Protein AF-A0A847BIR5-F1 (afdb_monomer)

Radius of gyration: 25.59 Å; Cα contacts (8 Å, |Δi|>4): 469; chains: 1; bounding box: 74×94×78 Å

Secondary structure (DSSP, 8-state):
--------------PPPHHHHHHHHHHHHHHTS--------------SSSTTTGGG--TT----PPPSBPPP--TTEEEEEHHHHTBTTEE---TTSPPPEE-TTSPEEE-BSSS-EEEEEEEPEEHHHHHHHHHHHHHHHHH-BTT-EEEE-HHHHHHHTT---SHHHHHHHHHHHHHHHH-EEEEE-TTGGGGT-SEEEEESEEEE--B-TTS-B-S-EEEEEPHHHHHTT-TTSEEEEEHHHHHH---HHHHHHHHHHHT-SS-EEEEHHHHHHHTT-----HHHHHHHHHHHHHHHHHTTSEEEEEE-SSSS-EEEEEE-HHHHHHHHHHHHTT---S-----------------

Mean predicted aligned error: 14.24 Å

Solvent-accessible surface area (backbone atoms only — not comparable to full-atom values): 21626 Å² total; per-residue (Å²): 138,83,90,82,88,84,82,82,79,84,87,80,82,76,86,75,55,71,68,61,53,49,51,53,50,51,52,49,63,56,67,73,50,78,83,88,75,92,81,92,83,82,90,79,91,79,74,74,72,69,60,62,60,70,76,70,61,71,93,86,72,77,79,80,71,78,43,59,42,53,69,86,76,59,88,64,41,34,54,47,34,35,71,59,41,40,16,20,58,41,16,36,74,64,90,85,58,81,73,57,69,28,47,91,93,53,54,41,78,38,44,43,78,66,99,57,47,38,30,36,27,30,61,65,44,29,45,68,47,47,55,53,49,30,51,51,49,49,64,30,36,82,68,28,51,69,65,35,63,37,76,44,46,67,70,59,50,38,50,74,72,71,47,69,97,45,75,64,46,56,55,50,50,51,53,42,52,50,43,48,36,60,27,38,38,36,40,40,50,90,79,48,49,87,75,76,39,74,62,47,78,44,43,50,32,46,69,58,85,64,60,49,98,85,68,44,83,57,80,66,44,44,38,26,51,29,53,63,45,31,43,44,54,42,92,90,35,49,31,61,43,57,42,71,67,57,66,71,53,78,50,54,63,30,46,46,47,52,48,39,52,46,64,53,96,63,77,43,77,43,44,64,69,55,50,41,49,30,38,40,50,76,68,84,51,62,72,61,46,52,53,52,50,50,55,24,50,51,51,37,39,77,72,56,61,30,68,47,73,49,68,47,96,45,99,75,52,27,44,37,40,34,64,24,63,69,64,51,49,54,58,48,61,63,57,66,72,72,74,77,75,96,78,85,86,90,72,83,81,89,72,91,79,85,87,79,90,84,137

Sequence (359 aa):
MRVASANTTPSDKGPTDPVERLNKIRERIDSDGVKRDFLEGELLDGADENLNQAAQADPASTSIIPMKRLPMWADCERAGPNILMRSSIFGIAPPRTKRWVAGSSEPREVIVLGDIQISMIGEELRQEDADVLFGILHLARITNRYGGGVEFTASDFIRELGWSRDGRSYHRLHGIIRRLASTTFIVSGKNVSLDNFAERGFTLLQYDFVRDTERRYTGKWHVTVAASTVNLFWIGHYSRIHWDLHKEIRSPLARYLHLLYATYKGALSFGLEQLHALCGSQQKHLPAFRQAVIRAQEELHELGIIDRWGWTDSKRKRLRVEMNTISTIRALAQQEFSFMDPSSNDLEPVTGQLTAEAI

Structure (mmCIF, N/CA/C/O backbone):
data_AF-A0A847BIR5-F1
#
_entry.id   AF-A0A847BIR5-F1
#
loop_
_atom_site.group_PDB
_atom_site.id
_atom_site.type_symbol
_atom_site.la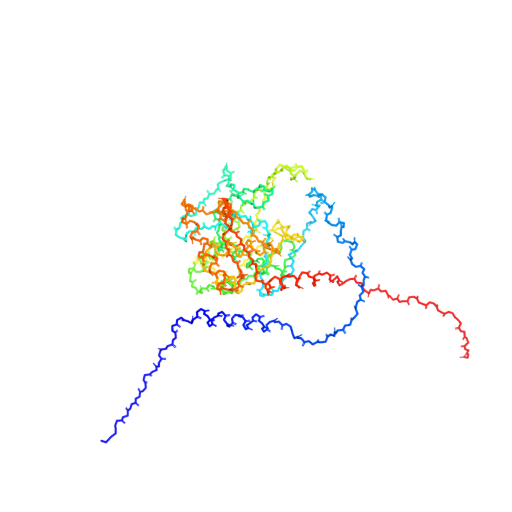bel_atom_id
_atom_site.label_alt_id
_atom_site.label_comp_id
_atom_site.label_asym_id
_atom_site.label_entity_id
_atom_site.label_seq_id
_atom_site.pdbx_PDB_ins_code
_atom_site.Cartn_x
_atom_site.Cartn_y
_atom_site.Cartn_z
_atom_site.occupancy
_atom_site.B_iso_or_equiv
_atom_site.auth_seq_id
_atom_site.auth_comp_id
_atom_site.auth_asym_id
_atom_site.auth_atom_id
_atom_site.pdbx_PDB_model_num
ATOM 1 N N . MET A 1 1 ? -49.542 5.501 -51.473 1.00 34.38 1 MET A N 1
ATOM 2 C CA . MET A 1 1 ? -49.427 4.074 -51.106 1.00 34.38 1 MET A CA 1
ATOM 3 C C . MET A 1 1 ? -48.014 3.837 -50.585 1.00 34.38 1 MET A C 1
ATOM 5 O O . MET A 1 1 ? -47.076 4.045 -51.333 1.00 34.38 1 MET A O 1
ATOM 9 N N . ARG A 1 2 ? -47.920 3.466 -49.299 1.00 33.31 2 ARG A N 1
ATOM 10 C CA . ARG A 1 2 ? -46.784 2.881 -48.553 1.00 33.31 2 ARG A CA 1
ATOM 11 C C . ARG A 1 2 ? -45.494 3.694 -48.321 1.00 33.31 2 ARG A C 1
ATOM 13 O O . ARG A 1 2 ? -44.593 3.770 -49.140 1.00 33.31 2 ARG A O 1
ATOM 20 N N . VAL A 1 3 ? -45.456 4.180 -47.080 1.00 36.31 3 VAL A N 1
ATOM 21 C CA . VAL A 1 3 ? -44.332 4.440 -46.169 1.00 36.31 3 VAL A CA 1
ATOM 22 C C . VAL A 1 3 ? -43.278 3.321 -46.210 1.00 36.31 3 VAL A C 1
ATOM 24 O O . VAL A 1 3 ? -43.644 2.148 -46.142 1.00 36.31 3 VAL A O 1
ATOM 27 N N . ALA A 1 4 ? -41.991 3.678 -46.228 1.00 32.56 4 ALA A N 1
ATOM 28 C CA . ALA A 1 4 ? -40.889 2.778 -45.889 1.00 32.56 4 ALA A CA 1
ATOM 29 C C . ALA A 1 4 ? -39.932 3.481 -44.913 1.00 32.56 4 ALA A C 1
ATOM 31 O O . ALA A 1 4 ? -39.256 4.448 -45.251 1.00 32.56 4 ALA A O 1
ATOM 32 N N . SER A 1 5 ? -39.969 2.982 -43.680 1.00 32.03 5 SER A N 1
ATOM 33 C CA . SER A 1 5 ? -39.089 3.278 -42.552 1.00 32.03 5 SER A CA 1
ATOM 34 C C . SER A 1 5 ? -37.718 2.627 -42.768 1.00 32.03 5 SER A C 1
ATOM 36 O O . SER A 1 5 ? -37.659 1.486 -43.224 1.00 32.03 5 SER A O 1
ATOM 38 N N . ALA A 1 6 ? -36.632 3.314 -42.406 1.00 32.31 6 ALA A N 1
ATOM 39 C CA . ALA A 1 6 ? -35.301 2.722 -42.292 1.00 32.31 6 ALA A CA 1
ATOM 40 C C . ALA A 1 6 ? -34.596 3.236 -41.024 1.00 32.31 6 ALA A C 1
ATOM 42 O O . ALA A 1 6 ? -33.938 4.271 -41.019 1.00 32.31 6 ALA A O 1
ATOM 43 N N . ASN A 1 7 ? -34.839 2.485 -39.949 1.00 29.55 7 ASN A N 1
ATOM 44 C CA . ASN A 1 7 ? -33.999 2.174 -38.790 1.00 29.55 7 ASN A CA 1
ATOM 45 C C . ASN A 1 7 ? -32.825 3.102 -38.439 1.00 29.55 7 ASN A C 1
ATOM 47 O O . ASN A 1 7 ? -31.721 2.993 -38.969 1.00 29.55 7 ASN A O 1
ATOM 51 N N . THR A 1 8 ? -33.048 3.869 -37.375 1.00 29.67 8 THR A N 1
ATOM 52 C CA . THR A 1 8 ? -32.050 4.280 -36.388 1.00 29.67 8 THR A CA 1
ATOM 53 C C . THR A 1 8 ? -31.451 3.063 -35.672 1.00 29.67 8 THR A C 1
ATOM 55 O O . THR A 1 8 ? -32.158 2.247 -35.084 1.00 29.67 8 THR A O 1
ATOM 58 N N . THR A 1 9 ? -30.125 2.958 -35.683 1.00 29.06 9 THR A N 1
ATOM 59 C CA . THR A 1 9 ? -29.344 2.064 -34.820 1.00 29.06 9 THR A CA 1
ATOM 60 C C . THR A 1 9 ? -29.482 2.524 -33.362 1.00 29.06 9 THR A C 1
ATOM 62 O O . THR A 1 9 ? -29.239 3.704 -33.093 1.00 29.06 9 THR A O 1
ATOM 65 N N . PRO A 1 10 ? -29.829 1.656 -32.393 1.00 31.22 10 PRO A N 1
ATOM 66 C CA . PRO A 1 10 ? -29.824 2.053 -30.997 1.00 31.22 10 PRO A CA 1
ATOM 67 C C . PRO A 1 10 ? -28.383 2.071 -30.484 1.00 31.22 10 PRO A C 1
ATOM 69 O O . PRO A 1 10 ? -27.750 1.040 -30.268 1.00 31.22 10 PRO A O 1
ATOM 72 N N . SER A 1 11 ? -27.876 3.287 -30.303 1.00 37.78 11 SER A N 1
ATOM 73 C CA . SER A 1 11 ? -26.847 3.612 -29.322 1.00 37.78 11 SER A CA 1
ATOM 74 C C . SER A 1 11 ? -27.390 3.268 -27.935 1.00 37.78 11 SER A C 1
ATOM 76 O O . SER A 1 11 ? -28.228 4.011 -27.430 1.00 37.78 11 SER A O 1
ATOM 78 N N . ASP A 1 12 ? -26.910 2.193 -27.308 1.00 30.75 12 ASP A N 1
ATOM 79 C CA . ASP A 1 12 ? -27.032 2.043 -25.859 1.00 30.75 12 ASP A CA 1
ATOM 80 C C . ASP A 1 12 ? -26.000 1.063 -25.280 1.00 30.75 12 ASP A C 1
ATOM 82 O O . ASP A 1 12 ? -25.914 -0.093 -25.700 1.00 30.75 12 ASP A O 1
ATOM 86 N N . LYS A 1 13 ? -25.211 1.549 -24.317 1.00 32.75 13 LYS A N 1
ATOM 87 C CA . LYS A 1 13 ? -25.135 0.995 -22.955 1.00 32.75 13 LYS A CA 1
ATOM 88 C C . LYS A 1 13 ? -24.239 1.891 -22.099 1.00 32.75 13 LYS A C 1
ATOM 90 O O . LYS A 1 13 ? -23.010 1.820 -22.145 1.00 32.75 13 LYS A O 1
ATOM 95 N N . GLY A 1 14 ? -24.902 2.751 -21.324 1.00 33.50 14 GLY A N 1
ATOM 96 C CA . GLY A 1 14 ? -24.353 3.410 -20.138 1.00 33.50 14 GLY A CA 1
ATOM 97 C C . GLY A 1 14 ? -23.936 2.411 -19.039 1.00 33.50 14 GLY A C 1
ATOM 98 O O . GLY A 1 14 ? -23.928 1.199 -19.265 1.00 33.50 14 GLY A O 1
ATOM 99 N N . PRO A 1 15 ? -23.520 2.899 -17.856 1.00 30.72 15 PRO A N 1
ATOM 100 C CA . PRO A 1 15 ? -22.729 2.133 -16.897 1.00 30.72 15 PRO A CA 1
ATOM 101 C C . PRO A 1 15 ? -23.507 0.923 -16.368 1.00 30.72 15 PRO A C 1
ATOM 103 O O . PRO A 1 15 ? -24.579 1.066 -15.794 1.00 30.72 15 PRO A O 1
ATOM 106 N N . THR A 1 16 ? -22.938 -0.266 -16.564 1.00 42.28 16 THR A N 1
ATOM 107 C CA . THR A 1 16 ? -23.422 -1.541 -16.015 1.00 42.28 16 THR A CA 1
ATOM 108 C C . THR A 1 16 ? -23.643 -1.419 -14.506 1.00 42.28 16 THR A C 1
ATOM 110 O O . THR A 1 16 ? -22.750 -0.933 -13.807 1.00 42.28 16 THR A O 1
ATOM 113 N N . ASP A 1 17 ? -24.803 -1.871 -14.032 1.00 40.75 17 ASP A N 1
ATOM 114 C CA . ASP A 1 17 ? -25.206 -1.891 -12.624 1.00 40.75 17 ASP A CA 1
ATOM 115 C C . ASP A 1 17 ? -24.100 -2.523 -11.740 1.00 40.75 17 ASP A C 1
ATOM 117 O O . ASP A 1 17 ? -23.617 -3.617 -12.064 1.00 40.75 17 ASP A O 1
ATOM 121 N N . PRO A 1 18 ? -23.656 -1.861 -10.650 1.00 34.69 18 PRO A N 1
ATOM 122 C CA . PRO A 1 18 ? -22.704 -2.421 -9.690 1.00 34.69 18 PRO A CA 1
ATOM 123 C C . PRO A 1 18 ? -23.071 -3.827 -9.198 1.00 34.69 18 PRO A C 1
ATOM 125 O O . PRO A 1 18 ? -22.178 -4.656 -9.024 1.00 34.69 18 PRO A O 1
ATOM 128 N N . VAL A 1 19 ? -24.365 -4.128 -9.046 1.00 36.25 19 VAL A N 1
ATOM 129 C CA . VAL A 1 19 ? -24.848 -5.450 -8.612 1.00 36.25 19 VAL A CA 1
ATOM 130 C C . VAL A 1 19 ? -24.637 -6.505 -9.704 1.00 36.25 19 VAL A C 1
ATOM 132 O O . VAL A 1 19 ? -24.200 -7.620 -9.423 1.00 36.25 19 VAL A O 1
ATOM 135 N N . GLU A 1 20 ? -24.856 -6.152 -10.972 1.00 42.09 20 GLU A N 1
ATOM 136 C CA . GLU A 1 20 ? -24.609 -7.043 -12.113 1.00 42.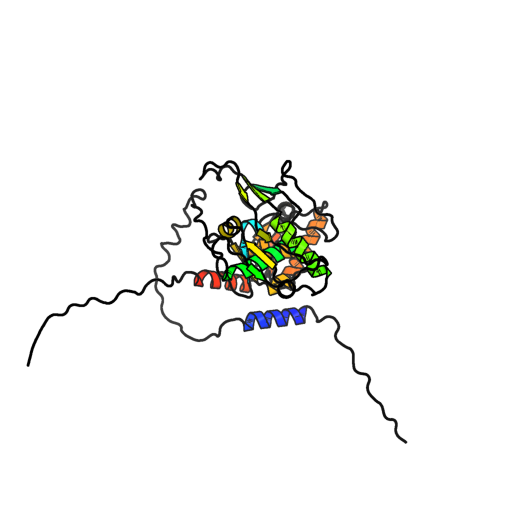09 20 GLU A CA 1
ATOM 137 C C . GLU A 1 20 ? -23.107 -7.333 -12.291 1.00 42.09 20 GLU A C 1
ATOM 139 O O . GLU A 1 20 ? -22.717 -8.449 -12.643 1.00 42.09 20 GLU A O 1
ATOM 144 N N . ARG A 1 21 ? -22.241 -6.348 -12.013 1.00 41.38 21 ARG A N 1
ATOM 145 C CA . ARG A 1 21 ? -20.780 -6.547 -11.997 1.00 41.38 21 ARG A CA 1
ATOM 146 C C . ARG A 1 21 ? -20.343 -7.463 -10.858 1.00 41.38 21 ARG A C 1
ATOM 148 O O . ARG A 1 21 ? -19.544 -8.363 -11.097 1.00 41.38 21 ARG A O 1
ATOM 155 N N . LEU A 1 22 ? -20.897 -7.273 -9.661 1.00 37.19 22 LEU A N 1
ATOM 156 C CA . LEU A 1 22 ? -20.627 -8.113 -8.493 1.00 37.19 22 LEU A CA 1
ATOM 157 C C . LEU A 1 22 ? -21.045 -9.567 -8.710 1.00 37.19 22 LEU A C 1
ATOM 159 O O . LEU A 1 22 ? -20.264 -10.470 -8.418 1.00 37.19 22 LEU A O 1
ATOM 163 N N . ASN A 1 23 ? -22.224 -9.798 -9.292 1.00 47.06 23 ASN A N 1
ATOM 164 C CA . ASN A 1 23 ? -22.686 -11.148 -9.617 1.00 47.06 23 ASN A CA 1
ATOM 165 C C . ASN A 1 23 ? -21.758 -11.830 -10.632 1.00 47.06 23 ASN A C 1
ATOM 167 O O . ASN A 1 23 ? -21.361 -12.969 -10.413 1.00 47.06 23 ASN A O 1
ATOM 171 N N . LYS A 1 24 ? -21.296 -11.112 -11.664 1.00 50.44 24 LYS A N 1
ATOM 172 C CA . LYS A 1 24 ? -20.312 -11.643 -12.626 1.00 50.44 24 LYS A CA 1
ATOM 173 C C . LYS A 1 24 ? -18.949 -11.939 -11.999 1.00 50.44 24 LYS A C 1
ATOM 175 O O . LYS A 1 24 ? -18.278 -12.875 -12.421 1.00 50.44 24 LYS A O 1
ATOM 180 N N . ILE A 1 25 ? -18.511 -11.146 -11.020 1.00 43.53 25 ILE A N 1
ATOM 181 C CA . ILE A 1 25 ? -17.263 -11.408 -10.287 1.00 43.53 25 ILE A CA 1
ATOM 182 C C . ILE A 1 25 ? -17.428 -12.639 -9.394 1.00 43.53 25 ILE A C 1
ATOM 184 O O . ILE A 1 25 ? -16.549 -13.493 -9.388 1.00 43.53 25 ILE A O 1
ATOM 188 N N . ARG A 1 26 ? -18.563 -12.773 -8.698 1.00 47.66 26 ARG A N 1
ATOM 189 C CA . ARG A 1 26 ? -18.876 -13.949 -7.877 1.00 47.66 26 ARG A CA 1
ATOM 190 C C . ARG A 1 26 ? -18.939 -15.225 -8.717 1.00 47.66 26 ARG A C 1
ATOM 192 O O . ARG A 1 26 ? -18.315 -16.211 -8.352 1.00 47.66 26 ARG A O 1
ATOM 199 N N . GLU A 1 27 ? -19.582 -15.168 -9.882 1.00 52.28 27 GLU A N 1
ATOM 200 C CA . GLU A 1 27 ? -19.620 -16.270 -10.850 1.00 52.28 27 GLU A CA 1
ATOM 201 C C . GLU A 1 27 ? -18.223 -16.654 -11.363 1.00 52.28 27 GLU A C 1
ATOM 203 O O . GLU A 1 27 ? -17.933 -17.841 -11.472 1.00 52.28 27 GLU A O 1
ATOM 208 N N . ARG A 1 28 ? -17.333 -15.681 -11.623 1.00 46.47 28 ARG A N 1
ATOM 209 C CA . ARG A 1 28 ? -15.931 -15.946 -12.014 1.00 46.47 28 ARG A CA 1
ATOM 210 C C . ARG A 1 28 ? -15.112 -16.578 -10.891 1.00 46.47 28 ARG A C 1
ATOM 212 O O . ARG A 1 28 ? -14.390 -17.544 -11.107 1.00 46.47 28 ARG A O 1
ATOM 219 N N . ILE A 1 29 ? -15.256 -16.042 -9.683 1.00 42.72 29 ILE A N 1
ATOM 220 C CA . ILE A 1 29 ? -14.612 -16.560 -8.474 1.00 42.72 29 ILE A CA 1
ATOM 221 C C . ILE A 1 29 ? -15.044 -18.013 -8.211 1.00 42.72 29 ILE A C 1
ATOM 223 O O . ILE A 1 29 ? -14.235 -18.838 -7.783 1.00 42.72 29 ILE A O 1
ATOM 227 N N . ASP A 1 30 ? -16.312 -18.335 -8.467 1.00 46.38 30 ASP A N 1
ATOM 228 C CA . ASP A 1 30 ? -16.855 -19.680 -8.296 1.00 46.38 30 ASP A CA 1
ATOM 229 C C . ASP A 1 30 ? -16.499 -20.613 -9.470 1.00 46.38 30 ASP A C 1
ATOM 231 O O . ASP A 1 30 ? -16.309 -21.807 -9.242 1.00 46.38 30 ASP A O 1
ATOM 235 N N . SER A 1 31 ? -16.310 -20.095 -10.693 1.00 41.59 31 SER A N 1
ATOM 236 C CA . SER A 1 31 ? -15.862 -20.884 -11.854 1.00 41.59 31 SER A CA 1
ATOM 237 C C . SER A 1 31 ? -14.381 -21.271 -11.816 1.00 41.59 31 SER A C 1
ATOM 239 O O . SER A 1 31 ? -14.012 -22.296 -12.385 1.00 41.59 31 SER A O 1
ATOM 241 N N . ASP A 1 32 ? -13.547 -20.489 -11.126 1.00 40.62 32 ASP A N 1
ATOM 242 C CA . ASP A 1 32 ? -12.121 -20.785 -10.918 1.00 40.62 32 ASP A CA 1
ATOM 243 C C . ASP A 1 32 ? -11.890 -21.792 -9.762 1.00 40.62 32 ASP A C 1
ATOM 245 O O . ASP A 1 32 ? -10.757 -22.177 -9.461 1.00 40.62 32 ASP A O 1
ATOM 249 N N . GLY A 1 33 ? -12.968 -22.252 -9.110 1.00 35.62 33 GLY A N 1
ATOM 250 C CA . GLY A 1 33 ? -12.965 -23.306 -8.097 1.00 35.62 33 GLY A CA 1
ATOM 251 C C . GLY A 1 33 ? -12.963 -24.709 -8.711 1.00 35.62 33 GLY A C 1
ATOM 252 O O . GLY A 1 33 ? -13.911 -25.124 -9.369 1.00 35.62 33 GLY A O 1
ATOM 253 N N . VAL A 1 34 ? -11.884 -25.443 -8.448 1.00 33.38 34 VAL A N 1
ATOM 254 C CA . VAL A 1 34 ? -11.649 -26.856 -8.776 1.00 33.38 34 VAL A CA 1
ATOM 255 C C . VAL A 1 34 ? -12.897 -27.735 -8.588 1.00 33.38 34 VAL A C 1
ATOM 257 O O . VAL A 1 34 ? -13.584 -27.675 -7.567 1.00 33.38 34 VAL A O 1
ATOM 260 N N . LYS A 1 35 ? -13.153 -28.574 -9.600 1.00 28.98 35 LYS A N 1
ATOM 261 C CA . LYS A 1 35 ? -14.182 -29.620 -9.640 1.00 28.98 35 LYS A CA 1
ATOM 262 C C . LYS A 1 35 ? -14.195 -30.443 -8.345 1.00 28.98 35 LYS A C 1
ATOM 264 O O . LYS A 1 35 ? -13.175 -30.999 -7.951 1.00 28.98 35 LYS A O 1
ATOM 269 N N . ARG A 1 36 ? -15.375 -30.549 -7.733 1.00 31.88 36 ARG A N 1
ATOM 270 C CA . ARG A 1 36 ? -15.705 -31.575 -6.738 1.00 31.88 36 ARG A CA 1
ATOM 271 C C . ARG A 1 36 ? -15.746 -32.926 -7.446 1.00 31.88 36 ARG A C 1
ATOM 273 O O . ARG A 1 36 ? -16.497 -33.020 -8.406 1.00 31.88 36 ARG A O 1
ATOM 280 N N . ASP A 1 37 ? -14.962 -33.898 -6.985 1.00 26.80 37 ASP A N 1
ATOM 281 C CA . ASP A 1 37 ? -15.241 -35.339 -7.078 1.00 26.80 37 ASP A CA 1
ATOM 282 C C . ASP A 1 37 ? -14.160 -36.136 -6.313 1.00 26.80 37 ASP A C 1
ATOM 284 O O . ASP A 1 37 ? -12.978 -35.949 -6.587 1.00 26.80 37 ASP A O 1
ATOM 288 N N . PHE A 1 38 ? -14.603 -37.049 -5.424 1.00 23.94 38 PHE A N 1
ATOM 289 C CA . PHE A 1 38 ? -13.890 -38.236 -4.883 1.00 23.94 38 PHE A CA 1
ATOM 290 C C . PHE A 1 38 ? -12.667 -37.978 -3.955 1.00 23.94 38 PHE A C 1
ATOM 292 O O . PHE A 1 38 ? -11.760 -37.249 -4.321 1.00 23.94 38 PHE A O 1
ATOM 299 N N . LEU A 1 39 ? -12.500 -38.519 -2.735 1.00 23.77 39 LEU A N 1
ATOM 300 C CA . LEU A 1 39 ? -13.037 -39.668 -1.984 1.00 23.77 39 LEU A CA 1
ATOM 301 C C . LEU A 1 39 ? -13.098 -39.320 -0.478 1.00 23.77 39 LEU A C 1
ATOM 303 O O . LEU A 1 39 ? -12.186 -38.685 0.048 1.00 23.77 39 LEU A O 1
ATOM 307 N N . GLU A 1 40 ? -14.138 -39.788 0.213 1.00 27.41 40 GLU A N 1
ATOM 308 C CA . GLU A 1 40 ? -14.130 -39.983 1.669 1.00 27.41 40 GLU A CA 1
ATOM 309 C C . GLU A 1 40 ? -13.227 -41.177 2.020 1.00 27.41 40 GLU A C 1
ATOM 311 O O . GLU A 1 40 ? -13.306 -42.213 1.357 1.00 27.41 40 GLU A O 1
ATOM 316 N N . GLY A 1 41 ? -12.416 -41.066 3.077 1.00 25.08 41 GLY A N 1
ATOM 317 C CA . GLY A 1 41 ? -11.744 -42.221 3.675 1.00 25.08 41 GLY A CA 1
ATOM 318 C C . GLY A 1 41 ? -10.485 -41.899 4.483 1.00 25.08 41 GLY A C 1
ATOM 319 O O . GLY A 1 41 ? -9.514 -41.401 3.933 1.00 25.08 41 GLY A O 1
ATOM 320 N N . GLU A 1 42 ? -10.530 -42.288 5.759 1.00 25.09 42 GLU A N 1
ATOM 321 C CA . GLU A 1 42 ? -9.421 -42.531 6.703 1.00 25.09 42 GLU A CA 1
ATOM 322 C C . GLU A 1 42 ? -8.798 -41.357 7.486 1.00 25.09 42 GLU A C 1
ATOM 324 O O . GLU A 1 42 ? -7.861 -40.675 7.081 1.00 25.09 42 GLU A O 1
ATOM 329 N N . LEU A 1 43 ? -9.330 -41.227 8.712 1.00 29.22 43 LEU A N 1
ATOM 330 C CA . LEU A 1 43 ? -8.634 -40.908 9.963 1.00 29.22 43 LEU A CA 1
ATOM 331 C C . LEU A 1 43 ? -7.171 -41.383 9.985 1.00 29.22 43 LEU A C 1
ATOM 333 O O . LEU A 1 43 ? -6.938 -42.573 9.798 1.00 29.22 43 LEU A O 1
ATOM 337 N N . LEU A 1 44 ? -6.254 -40.518 10.434 1.00 25.06 44 LEU A N 1
ATOM 338 C CA . LEU A 1 44 ? -5.164 -40.914 11.332 1.00 25.06 44 LEU A CA 1
ATOM 339 C C . LEU A 1 44 ? -4.894 -39.802 12.360 1.00 25.06 44 LEU A C 1
ATOM 341 O O . LEU A 1 44 ? -4.480 -38.694 12.018 1.00 25.06 44 LEU A O 1
ATOM 345 N N . ASP A 1 45 ? -5.154 -40.148 13.622 1.00 29.44 45 ASP A N 1
ATOM 346 C CA . ASP A 1 45 ? -4.710 -39.467 14.836 1.00 29.44 45 ASP A CA 1
ATOM 347 C C . ASP A 1 45 ? -3.178 -39.314 14.840 1.00 29.44 45 ASP A C 1
ATOM 349 O O . ASP A 1 45 ? -2.457 -40.277 14.570 1.00 29.44 45 ASP A O 1
ATOM 353 N N . GLY A 1 46 ? -2.668 -38.125 15.189 1.00 30.86 46 GLY A N 1
ATOM 354 C CA . GLY A 1 46 ? -1.235 -37.951 15.481 1.00 30.86 46 GLY A CA 1
ATOM 355 C C . GLY A 1 46 ? -0.621 -36.557 15.292 1.00 30.86 46 GLY A C 1
ATOM 356 O O . GLY A 1 46 ? 0.556 -36.385 15.593 1.00 30.86 46 GLY A O 1
ATOM 357 N N . ALA A 1 47 ? -1.358 -35.548 14.814 1.00 29.53 47 ALA A N 1
ATOM 358 C CA . ALA A 1 47 ? -0.782 -34.231 14.491 1.00 29.53 47 ALA A CA 1
ATOM 359 C C . ALA A 1 47 ? -0.758 -33.208 15.652 1.00 29.53 47 ALA A C 1
ATOM 361 O O . ALA A 1 47 ? -0.203 -32.118 15.496 1.00 29.53 47 ALA A O 1
ATOM 362 N N . ASP A 1 48 ? -1.317 -33.540 16.818 1.00 33.53 48 ASP A N 1
ATOM 363 C CA . ASP A 1 48 ? -1.574 -32.550 17.876 1.00 33.53 48 ASP A CA 1
ATOM 364 C C . ASP A 1 48 ? -0.385 -32.260 18.812 1.00 33.53 48 ASP A C 1
ATOM 366 O O . ASP A 1 48 ? -0.411 -31.273 19.551 1.00 33.53 48 ASP A O 1
ATOM 370 N N . GLU A 1 49 ? 0.709 -33.027 18.760 1.00 30.64 49 GLU A N 1
ATOM 371 C CA . GLU A 1 49 ? 1.847 -32.796 19.669 1.00 30.64 49 GLU A CA 1
ATOM 372 C C . GLU A 1 49 ? 2.857 -31.746 19.163 1.00 30.64 49 GLU A C 1
ATOM 374 O O . GLU A 1 49 ? 3.507 -31.085 19.974 1.00 30.64 49 GLU A O 1
ATOM 379 N N . ASN A 1 50 ? 2.937 -31.481 17.851 1.00 34.69 50 ASN A N 1
ATOM 380 C CA . ASN A 1 50 ? 3.907 -30.520 17.290 1.00 34.69 50 ASN A CA 1
ATOM 381 C C . ASN A 1 50 ? 3.385 -29.076 17.148 1.00 34.69 50 ASN A C 1
ATOM 383 O O . ASN A 1 50 ? 4.177 -28.153 16.953 1.00 34.69 50 ASN A O 1
ATOM 387 N N . LEU A 1 51 ? 2.078 -28.837 17.300 1.00 34.25 51 LEU A N 1
ATOM 388 C CA . LEU A 1 51 ? 1.502 -27.482 17.286 1.00 34.25 51 LEU A CA 1
ATOM 389 C C . LEU A 1 51 ? 1.662 -26.757 18.633 1.00 34.25 51 LEU A C 1
ATOM 391 O O . LEU A 1 51 ? 1.746 -25.528 18.669 1.00 34.25 51 LEU A O 1
ATOM 395 N N . ASN A 1 52 ? 1.787 -27.501 19.735 1.00 34.28 52 ASN A N 1
ATOM 396 C CA . ASN A 1 52 ? 1.916 -26.919 21.072 1.00 34.28 52 ASN A CA 1
ATOM 397 C C . ASN A 1 52 ? 3.335 -26.446 21.428 1.00 34.28 52 ASN A C 1
ATOM 399 O O . ASN A 1 52 ? 3.479 -25.629 22.335 1.00 34.28 52 ASN A O 1
ATOM 403 N N . GLN A 1 53 ? 4.378 -26.864 20.699 1.00 32.47 53 GLN A N 1
ATOM 404 C CA . GLN A 1 53 ? 5.737 -26.335 20.904 1.00 32.47 53 GLN A CA 1
ATOM 405 C C . GLN A 1 53 ? 5.985 -24.998 20.182 1.00 32.47 53 GLN A C 1
ATOM 407 O O . GLN A 1 53 ? 6.787 -24.194 20.652 1.00 32.47 53 GLN A O 1
ATOM 412 N N . ALA A 1 54 ? 5.244 -24.687 19.111 1.00 35.53 54 ALA A N 1
ATOM 413 C CA . ALA A 1 54 ? 5.331 -23.388 18.429 1.00 35.53 54 ALA A CA 1
ATOM 414 C C . ALA A 1 54 ? 4.617 -22.248 19.188 1.00 35.53 54 ALA A C 1
ATOM 416 O O . ALA A 1 54 ? 4.885 -21.073 18.943 1.00 35.53 54 ALA A O 1
ATOM 417 N N . ALA A 1 55 ? 3.730 -22.583 20.130 1.00 35.28 55 ALA A N 1
ATOM 418 C CA . ALA A 1 55 ? 3.010 -21.621 20.966 1.00 35.28 55 ALA A CA 1
ATOM 419 C C . ALA A 1 55 ? 3.805 -21.154 22.206 1.00 35.28 55 ALA A C 1
ATOM 421 O O . ALA A 1 55 ? 3.345 -20.265 22.922 1.00 35.28 55 ALA A O 1
ATOM 422 N N . GLN A 1 56 ? 4.989 -21.729 22.456 1.00 33.03 56 GLN A N 1
ATOM 423 C CA . GLN A 1 56 ? 5.869 -21.393 23.587 1.00 33.03 56 GLN A CA 1
ATOM 424 C C . GLN A 1 56 ? 7.282 -20.958 23.155 1.00 33.03 56 GLN A C 1
ATOM 426 O O . GLN A 1 56 ? 8.226 -21.059 23.934 1.00 33.03 56 GLN A O 1
ATOM 431 N N . ALA A 1 57 ? 7.451 -20.460 21.928 1.00 29.94 57 ALA A N 1
ATOM 432 C CA . ALA A 1 57 ? 8.707 -19.839 21.517 1.00 29.94 57 ALA A CA 1
ATOM 433 C C . ALA A 1 57 ? 8.705 -18.338 21.861 1.00 29.94 57 ALA A C 1
ATOM 435 O O . ALA A 1 57 ? 7.809 -17.598 21.451 1.00 29.94 57 ALA A O 1
ATOM 436 N N . ASP A 1 58 ? 9.718 -17.896 22.612 1.00 30.56 58 ASP A N 1
ATOM 437 C CA . ASP A 1 58 ? 9.986 -16.485 22.899 1.00 30.56 58 ASP A CA 1
ATOM 438 C C . ASP A 1 58 ? 10.009 -15.643 21.602 1.00 30.56 58 ASP A C 1
ATOM 440 O O . ASP A 1 58 ? 10.671 -16.019 20.633 1.00 30.56 58 ASP A O 1
ATOM 444 N N . PRO A 1 59 ? 9.376 -14.454 21.557 1.00 39.31 59 PRO A N 1
ATOM 445 C CA . PRO A 1 59 ? 9.296 -13.625 20.347 1.00 39.31 59 PRO A CA 1
ATOM 446 C C . PRO A 1 59 ? 10.632 -12.974 19.928 1.00 39.31 59 PRO A C 1
ATOM 448 O O . PRO A 1 59 ? 10.657 -12.166 19.000 1.00 39.31 59 PRO A O 1
ATOM 451 N N . ALA A 1 60 ? 11.739 -13.281 20.612 1.00 36.53 60 ALA A N 1
ATOM 452 C CA . ALA A 1 60 ? 13.038 -12.628 20.447 1.00 36.53 60 ALA A CA 1
ATOM 453 C C . ALA A 1 60 ? 14.079 -13.449 19.659 1.00 36.53 60 ALA A C 1
ATOM 455 O O . ALA A 1 60 ? 15.206 -12.988 19.489 1.00 36.53 60 ALA A O 1
ATOM 456 N N . SER A 1 61 ? 13.739 -14.643 19.166 1.00 38.25 61 SER A N 1
ATOM 457 C CA . SER A 1 61 ? 14.722 -15.593 18.615 1.00 38.25 61 SER A CA 1
ATOM 458 C C . SER A 1 61 ? 14.307 -16.244 17.289 1.00 38.25 61 SER A C 1
ATOM 460 O O . SER A 1 61 ? 14.652 -17.391 17.017 1.00 38.25 61 SER A O 1
ATOM 462 N N . THR A 1 62 ? 13.638 -15.509 16.399 1.00 38.41 62 THR A N 1
ATOM 463 C CA . THR A 1 62 ? 13.472 -15.966 15.009 1.00 38.41 62 THR A CA 1
ATOM 464 C C . THR A 1 62 ? 14.638 -15.465 14.163 1.00 38.41 62 THR A C 1
ATOM 466 O O . THR A 1 62 ? 14.653 -14.319 13.717 1.00 38.41 62 THR A O 1
ATOM 469 N N . SER A 1 63 ? 15.630 -16.327 13.930 1.00 41.31 63 SER A N 1
ATOM 470 C CA . SER A 1 63 ? 16.647 -16.111 12.895 1.00 41.31 63 SER A CA 1
ATOM 471 C C . SER A 1 63 ? 15.951 -15.854 11.550 1.00 41.31 63 SER A C 1
ATOM 473 O O . SER A 1 63 ? 15.221 -16.710 11.048 1.00 41.31 63 SER A O 1
ATOM 475 N N . ILE A 1 64 ? 16.134 -14.661 10.972 1.00 51.72 64 ILE A N 1
ATOM 476 C CA . ILE A 1 64 ? 15.597 -14.332 9.647 1.00 51.72 64 ILE A CA 1
ATOM 477 C C . ILE A 1 64 ? 16.441 -15.088 8.622 1.00 51.72 64 ILE A C 1
ATOM 479 O O . ILE A 1 64 ? 17.488 -14.606 8.191 1.00 51.72 64 ILE A O 1
ATOM 483 N N . ILE A 1 65 ? 15.999 -16.278 8.220 1.00 56.62 65 ILE A N 1
ATOM 484 C CA . ILE A 1 65 ? 16.608 -16.979 7.089 1.00 56.62 65 ILE A CA 1
ATOM 485 C C . ILE A 1 65 ? 16.350 -16.119 5.839 1.00 56.62 65 ILE A C 1
ATOM 487 O O . ILE A 1 65 ? 15.186 -15.877 5.503 1.00 56.62 65 ILE A O 1
ATOM 491 N N . PRO A 1 66 ? 17.394 -15.624 5.145 1.00 62.75 66 PRO A N 1
ATOM 492 C CA . PRO A 1 66 ? 17.208 -14.767 3.985 1.00 62.75 66 PRO A CA 1
ATOM 493 C C . PRO A 1 66 ? 16.487 -15.541 2.879 1.00 62.75 66 PRO A C 1
ATOM 495 O O . PRO A 1 66 ? 16.937 -16.597 2.422 1.00 62.75 66 PRO A O 1
ATOM 498 N N . MET A 1 67 ? 15.351 -15.004 2.440 1.00 68.75 67 MET A N 1
ATOM 499 C CA . MET A 1 67 ? 14.539 -15.610 1.394 1.00 68.75 67 MET A CA 1
ATOM 500 C C . MET A 1 67 ? 15.253 -15.458 0.049 1.00 68.75 67 MET A C 1
ATOM 502 O O . MET A 1 67 ? 15.567 -14.355 -0.396 1.00 68.75 67 MET A O 1
ATOM 506 N N . LYS A 1 68 ? 15.493 -16.581 -0.637 1.00 75.69 68 LYS A N 1
ATOM 507 C CA . LYS A 1 68 ? 16.171 -16.589 -1.949 1.00 75.69 68 LYS A CA 1
ATOM 508 C C . LYS A 1 68 ? 15.254 -16.193 -3.113 1.00 75.69 68 LYS A C 1
ATOM 510 O O . LYS A 1 68 ? 15.746 -15.849 -4.186 1.00 75.69 68 LYS A O 1
ATOM 515 N N . ARG A 1 69 ? 13.936 -16.283 -2.922 1.00 84.31 69 ARG A N 1
ATOM 516 C CA . ARG A 1 69 ? 12.901 -15.970 -3.918 1.00 84.31 69 ARG A CA 1
ATOM 517 C C . ARG A 1 69 ? 11.596 -15.578 -3.233 1.00 84.31 69 ARG A C 1
ATOM 519 O O . ARG A 1 69 ? 11.393 -15.908 -2.065 1.00 84.31 69 ARG A O 1
ATOM 526 N N . LEU A 1 70 ? 10.714 -14.908 -3.971 1.00 87.75 70 LEU A N 1
ATOM 527 C CA . LEU A 1 70 ? 9.341 -14.668 -3.524 1.00 87.75 70 LEU A CA 1
ATOM 528 C C . LEU A 1 70 ? 8.572 -16.001 -3.418 1.00 87.75 70 LEU A C 1
ATOM 530 O O . LEU A 1 70 ? 8.864 -16.929 -4.179 1.00 87.75 70 LEU A O 1
ATOM 534 N N . PRO A 1 71 ? 7.602 -16.119 -2.493 1.00 87.69 71 PRO A N 1
ATOM 535 C CA . PRO A 1 71 ? 6.699 -17.263 -2.473 1.00 87.69 71 PRO A CA 1
ATOM 536 C C . PRO A 1 71 ? 5.828 -17.282 -3.735 1.00 87.69 71 PRO A C 1
ATOM 538 O O . PRO A 1 71 ? 5.628 -16.255 -4.381 1.00 87.69 71 PRO A O 1
ATOM 541 N N . MET A 1 72 ? 5.285 -18.449 -4.075 1.00 87.31 72 MET A N 1
ATOM 542 C CA . MET A 1 72 ? 4.304 -18.567 -5.154 1.00 87.31 72 MET A CA 1
ATOM 543 C C . MET A 1 72 ? 2.891 -18.308 -4.620 1.00 87.31 72 MET A C 1
ATOM 545 O O . MET A 1 72 ? 2.582 -18.612 -3.466 1.00 87.31 72 MET A O 1
ATOM 549 N N . TRP A 1 73 ? 2.038 -17.733 -5.464 1.00 90.06 73 TRP A N 1
ATOM 550 C CA . TRP A 1 73 ? 0.608 -17.535 -5.218 1.00 90.06 73 TRP A CA 1
ATOM 551 C C . TRP A 1 73 ? -0.158 -17.531 -6.542 1.00 90.06 73 TRP A C 1
ATOM 553 O O . TRP A 1 73 ? 0.456 -17.425 -7.613 1.00 90.06 73 TRP A O 1
ATOM 563 N N . ALA A 1 74 ? -1.483 -17.666 -6.457 1.00 89.44 74 ALA A N 1
ATOM 564 C CA . ALA A 1 74 ? -2.345 -17.828 -7.620 1.00 89.44 74 ALA A CA 1
ATOM 565 C C . ALA A 1 74 ? -2.408 -16.563 -8.490 1.00 89.44 74 ALA A C 1
ATOM 567 O O . ALA A 1 74 ? -2.153 -15.443 -8.038 1.00 89.44 74 ALA A O 1
ATOM 568 N N . ASP A 1 75 ? -2.778 -16.737 -9.757 1.00 89.00 75 ASP A N 1
ATOM 569 C CA . ASP A 1 75 ? -2.810 -15.648 -10.737 1.00 89.00 75 ASP A CA 1
ATOM 570 C C . ASP A 1 75 ? -3.841 -14.564 -10.379 1.00 89.00 75 ASP A C 1
ATOM 572 O O . ASP A 1 75 ? -3.578 -13.367 -10.542 1.00 89.00 75 ASP A O 1
ATOM 576 N N . CYS A 1 76 ? -4.967 -14.980 -9.793 1.00 88.69 76 CYS A N 1
ATOM 577 C CA . CYS A 1 76 ? -6.027 -14.105 -9.293 1.00 88.69 76 CYS A CA 1
ATOM 578 C C . CYS A 1 76 ? -5.655 -13.354 -8.000 1.00 88.69 76 CYS A C 1
ATOM 580 O O . CYS A 1 76 ? -6.420 -12.504 -7.538 1.00 88.69 76 CYS A O 1
ATOM 582 N N . GLU A 1 77 ? -4.481 -13.615 -7.417 1.00 92.25 77 GLU A N 1
ATOM 583 C CA . GLU A 1 77 ? -4.056 -13.041 -6.144 1.00 92.25 77 GLU A CA 1
ATOM 584 C C . GLU A 1 77 ? -2.888 -12.063 -6.273 1.00 92.25 77 GLU A C 1
ATOM 586 O O . GLU A 1 77 ? -2.059 -12.105 -7.194 1.00 92.25 77 GLU A O 1
ATOM 591 N N . ARG A 1 78 ? -2.769 -11.195 -5.268 1.00 93.88 78 ARG A N 1
ATOM 592 C CA . ARG A 1 78 ? -1.552 -10.438 -4.976 1.00 93.88 78 ARG A CA 1
ATOM 593 C C . ARG A 1 78 ? -1.116 -10.678 -3.550 1.00 93.88 78 ARG A C 1
ATOM 595 O O . ARG A 1 78 ? -1.939 -10.630 -2.644 1.00 93.88 78 ARG A O 1
ATOM 602 N N . ALA A 1 79 ? 0.181 -10.888 -3.360 1.00 93.00 79 ALA A N 1
ATOM 603 C CA . ALA A 1 79 ? 0.773 -10.989 -2.041 1.00 93.00 79 ALA A CA 1
ATOM 604 C C . ALA A 1 79 ? 1.588 -9.739 -1.713 1.00 93.00 79 ALA A C 1
ATOM 606 O O . ALA A 1 79 ? 2.271 -9.181 -2.576 1.00 93.00 79 ALA A O 1
ATOM 607 N N . GLY A 1 80 ? 1.564 -9.340 -0.447 1.00 93.62 80 GLY A N 1
ATOM 608 C CA . GLY A 1 80 ? 2.460 -8.311 0.058 1.00 93.62 80 GLY A CA 1
ATOM 609 C C . GLY A 1 80 ? 2.830 -8.529 1.524 1.00 93.62 80 GLY A C 1
ATOM 610 O O . GLY A 1 80 ? 2.110 -9.221 2.249 1.00 93.62 80 GLY A O 1
ATOM 611 N N . PRO A 1 81 ? 3.962 -7.963 1.975 1.00 92.94 81 PRO A N 1
ATOM 612 C CA . PRO A 1 81 ? 4.422 -8.135 3.344 1.00 92.94 81 PRO A CA 1
ATOM 613 C C . PRO A 1 81 ? 3.480 -7.484 4.355 1.00 92.94 81 PRO A C 1
ATOM 615 O O . PRO A 1 81 ? 3.072 -6.331 4.191 1.00 92.94 81 PRO A O 1
ATOM 618 N N . ASN A 1 82 ? 3.224 -8.178 5.462 1.00 92.00 82 ASN A N 1
ATOM 619 C CA . ASN A 1 82 ? 2.346 -7.702 6.530 1.00 92.00 82 ASN A CA 1
ATOM 620 C C . ASN A 1 82 ? 2.855 -6.396 7.135 1.00 92.00 82 ASN A C 1
ATOM 622 O O . ASN A 1 82 ? 2.054 -5.532 7.465 1.00 92.00 82 ASN A O 1
ATOM 626 N N . ILE A 1 83 ? 4.174 -6.213 7.225 1.00 90.12 83 ILE A N 1
ATOM 627 C CA . ILE A 1 83 ? 4.772 -4.968 7.721 1.00 90.12 83 ILE A CA 1
ATOM 628 C C . ILE A 1 83 ? 4.390 -3.756 6.856 1.00 90.12 83 ILE A C 1
ATOM 630 O O . ILE A 1 83 ? 4.122 -2.678 7.380 1.00 90.12 83 ILE A O 1
ATOM 634 N N . LEU A 1 84 ? 4.282 -3.938 5.536 1.00 93.75 84 LEU A N 1
ATOM 635 C CA . LEU A 1 84 ? 3.855 -2.878 4.624 1.00 93.75 84 LEU A CA 1
ATOM 636 C C . LEU A 1 84 ? 2.338 -2.663 4.703 1.00 93.75 84 LEU A C 1
ATOM 638 O O . LEU A 1 84 ? 1.886 -1.526 4.760 1.00 93.75 84 LEU A O 1
ATOM 642 N N . MET A 1 85 ? 1.553 -3.743 4.765 1.00 94.75 85 MET A N 1
ATOM 643 C CA . MET A 1 85 ? 0.085 -3.678 4.849 1.00 94.75 85 MET A CA 1
ATOM 644 C C . MET A 1 85 ? -0.432 -3.136 6.193 1.00 94.75 85 MET A C 1
ATOM 646 O O . MET A 1 85 ? -1.522 -2.577 6.254 1.00 94.75 85 MET A O 1
ATOM 650 N N . ARG A 1 86 ? 0.346 -3.289 7.272 1.00 92.44 86 ARG A N 1
ATOM 651 C CA . ARG A 1 86 ? 0.018 -2.850 8.639 1.00 92.44 86 ARG A CA 1
ATOM 652 C C . ARG A 1 86 ? 0.650 -1.511 9.026 1.00 92.44 86 ARG A C 1
ATOM 654 O O . ARG A 1 86 ? 0.698 -1.182 10.212 1.00 92.44 86 ARG A O 1
ATOM 661 N N . SER A 1 87 ? 1.174 -0.758 8.064 1.00 94.12 87 SER A N 1
ATOM 662 C CA . SER A 1 87 ? 1.866 0.504 8.327 1.00 94.12 87 SER A CA 1
ATOM 663 C C . SER A 1 87 ? 1.262 1.678 7.574 1.00 94.12 87 SER A C 1
ATOM 665 O O . SER A 1 87 ? 0.509 1.510 6.617 1.00 94.12 87 SER A O 1
ATOM 667 N N . SER A 1 88 ? 1.644 2.884 7.984 1.00 95.00 88 SER A N 1
ATOM 668 C CA . SER A 1 88 ? 1.285 4.135 7.322 1.00 95.00 88 SER A CA 1
ATOM 669 C C . SER A 1 88 ? 2.177 4.465 6.122 1.00 95.00 88 SER A C 1
ATOM 671 O O . SER A 1 88 ? 2.163 5.608 5.669 1.00 95.00 88 SER A O 1
ATOM 673 N N . ILE A 1 89 ? 2.970 3.502 5.620 1.00 95.81 89 ILE A N 1
ATOM 674 C CA . ILE A 1 89 ? 3.842 3.684 4.445 1.00 95.81 89 ILE A CA 1
ATOM 675 C C . ILE A 1 89 ? 3.000 4.100 3.244 1.00 95.81 89 ILE A C 1
ATOM 677 O O . ILE A 1 89 ? 3.279 5.108 2.602 1.00 95.81 89 ILE A O 1
ATOM 681 N N . PHE A 1 90 ? 1.936 3.344 2.974 1.00 97.00 90 PHE A N 1
ATOM 682 C CA . PHE A 1 90 ? 0.980 3.650 1.920 1.00 97.00 90 PHE A CA 1
ATOM 683 C C . PHE A 1 90 ? -0.199 4.407 2.520 1.00 97.00 90 PHE A C 1
ATOM 685 O O . PHE A 1 90 ? -1.238 3.835 2.841 1.00 97.00 90 PHE A O 1
ATOM 692 N N . GLY A 1 91 ? -0.031 5.712 2.700 1.00 95.31 91 GLY A N 1
ATOM 693 C CA . GLY A 1 91 ? -1.032 6.547 3.353 1.00 95.31 91 GLY A CA 1
ATOM 694 C C . GLY A 1 91 ? -2.293 6.788 2.518 1.00 95.31 91 GLY A C 1
ATOM 695 O O . GLY A 1 91 ? -2.385 6.454 1.327 1.00 95.31 91 GLY A O 1
ATOM 696 N N . ILE A 1 92 ? -3.271 7.443 3.144 1.00 95.75 92 ILE A N 1
ATOM 697 C CA . ILE A 1 92 ? -4.465 7.956 2.473 1.00 95.75 92 ILE A CA 1
ATOM 698 C C . ILE A 1 92 ? -4.444 9.483 2.407 1.00 95.75 92 ILE A C 1
ATOM 700 O O . ILE A 1 92 ? -4.223 10.186 3.391 1.00 95.75 92 ILE A O 1
ATOM 704 N N . ALA A 1 93 ? -4.743 10.014 1.227 1.00 92.50 93 ALA A N 1
ATOM 705 C CA . ALA A 1 93 ? -4.963 11.438 1.032 1.00 92.50 93 ALA A CA 1
ATOM 706 C C . ALA A 1 93 ? -5.860 11.669 -0.192 1.00 92.50 93 ALA A C 1
ATOM 708 O O . ALA A 1 93 ? -5.859 10.850 -1.119 1.00 92.50 93 ALA A O 1
ATOM 709 N N . PRO A 1 94 ? -6.603 12.788 -0.243 1.00 87.56 94 PRO A N 1
ATOM 710 C CA . PRO A 1 94 ? -7.321 13.181 -1.446 1.00 87.56 94 PRO A CA 1
ATOM 711 C C . PRO A 1 94 ? -6.375 13.271 -2.661 1.00 87.56 94 PRO A C 1
ATOM 713 O O . PRO A 1 94 ? -5.251 13.765 -2.522 1.00 87.56 94 PRO A O 1
ATOM 716 N N . PRO A 1 95 ? -6.808 12.872 -3.873 1.00 79.19 95 PRO A N 1
ATOM 717 C CA . PRO A 1 95 ? -5.932 12.815 -5.049 1.00 79.19 95 PRO A CA 1
ATOM 718 C C . PRO A 1 95 ? -5.216 14.129 -5.386 1.00 79.19 95 PRO A C 1
ATOM 720 O O . PRO A 1 95 ? -4.095 14.110 -5.884 1.00 79.19 95 PRO A O 1
ATOM 723 N N . ARG A 1 96 ? -5.846 15.275 -5.095 1.00 85.06 96 ARG A N 1
ATOM 724 C CA . ARG A 1 96 ? -5.319 16.615 -5.404 1.00 85.06 96 ARG A CA 1
ATOM 725 C C . ARG A 1 96 ? -4.418 17.196 -4.313 1.00 85.06 96 ARG A C 1
ATOM 727 O O . ARG A 1 96 ? -3.829 18.252 -4.521 1.00 85.06 96 ARG A O 1
ATOM 734 N N . THR A 1 97 ? -4.317 16.542 -3.158 1.00 90.75 97 THR A N 1
ATOM 735 C CA . THR A 1 97 ? -3.445 17.004 -2.077 1.00 90.75 97 THR A CA 1
ATOM 736 C C . THR A 1 97 ? -1.990 16.813 -2.483 1.00 90.75 97 THR A C 1
ATOM 738 O O . THR A 1 97 ? -1.614 15.731 -2.945 1.00 90.75 97 THR A O 1
ATOM 741 N N . LYS A 1 98 ? -1.164 17.850 -2.303 1.00 93.31 98 LYS A N 1
ATOM 742 C CA . LYS A 1 98 ? 0.277 17.790 -2.575 1.00 93.31 98 LYS A CA 1
ATOM 743 C C . LYS A 1 98 ? 0.932 16.727 -1.685 1.00 93.31 98 LYS A C 1
ATOM 745 O O . LYS A 1 98 ? 0.650 16.670 -0.491 1.00 93.31 98 LYS A O 1
ATOM 750 N N . ARG A 1 99 ? 1.788 15.892 -2.275 1.00 94.75 99 ARG A N 1
ATOM 751 C CA . ARG A 1 99 ? 2.604 14.914 -1.546 1.00 94.75 99 ARG A CA 1
ATOM 752 C C . ARG A 1 99 ? 3.682 15.645 -0.747 1.00 94.75 99 ARG A C 1
ATOM 754 O O . ARG A 1 99 ? 4.270 16.612 -1.237 1.00 94.75 99 ARG A O 1
ATOM 761 N N . TRP A 1 100 ? 3.909 15.213 0.487 1.00 95.06 100 TRP A N 1
ATOM 762 C CA . TRP A 1 100 ? 5.071 15.654 1.254 1.00 95.06 100 TRP A CA 1
ATOM 763 C C . TRP A 1 100 ? 6.321 14.904 0.781 1.00 95.06 100 TRP A C 1
ATOM 765 O O . TRP A 1 100 ? 6.222 13.857 0.139 1.00 95.06 100 TRP A O 1
ATOM 775 N N . VAL A 1 101 ? 7.493 15.457 1.084 1.00 96.81 101 VAL A N 1
ATOM 776 C CA . VAL A 1 101 ? 8.795 14.854 0.781 1.00 96.81 101 VAL A CA 1
ATOM 777 C C . VAL A 1 101 ? 9.637 14.926 2.047 1.00 96.81 101 VAL A C 1
ATOM 779 O O . VAL A 1 101 ? 9.750 16.001 2.631 1.00 96.81 101 VAL A O 1
ATOM 782 N N . ALA A 1 102 ? 10.185 13.792 2.473 1.00 95.81 102 ALA A N 1
ATOM 783 C CA . ALA A 1 102 ? 11.103 13.695 3.601 1.00 95.81 102 ALA A CA 1
ATOM 784 C C . ALA A 1 102 ? 12.544 13.604 3.086 1.00 95.81 102 ALA A C 1
ATOM 786 O O . ALA A 1 102 ? 12.836 12.799 2.198 1.00 95.81 102 ALA A O 1
ATOM 787 N N . GLY A 1 103 ? 13.427 14.451 3.616 1.00 94.25 103 GLY A N 1
ATOM 788 C CA . GLY A 1 103 ? 14.856 14.440 3.306 1.00 94.25 103 GLY A CA 1
ATOM 789 C C . GLY A 1 103 ? 15.633 13.508 4.234 1.00 94.25 103 GLY A C 1
ATOM 790 O O . GLY A 1 103 ? 15.115 13.059 5.250 1.00 94.25 103 GLY A O 1
ATOM 791 N N . SER A 1 104 ? 16.900 13.245 3.916 1.00 89.81 104 SER A N 1
ATOM 792 C CA . SER A 1 104 ? 17.756 12.394 4.754 1.00 89.81 104 SER A CA 1
ATOM 793 C C . SER A 1 104 ? 18.050 12.983 6.136 1.00 89.81 104 SER A C 1
ATOM 795 O O . SER A 1 104 ? 18.311 12.229 7.063 1.00 89.81 104 SER A O 1
ATOM 797 N N . SER A 1 105 ? 18.007 14.312 6.284 1.00 90.50 105 SER A N 1
ATOM 798 C CA . SER A 1 105 ? 18.189 14.997 7.571 1.00 90.50 105 SER A CA 1
ATOM 799 C C . SER A 1 105 ? 16.969 14.902 8.486 1.00 90.50 105 SER A C 1
ATOM 801 O O . SER A 1 105 ? 17.111 15.010 9.697 1.00 90.50 105 SER A O 1
ATOM 803 N N . GLU A 1 106 ? 15.778 14.716 7.912 1.00 92.06 106 GLU A N 1
ATOM 804 C CA . GLU A 1 106 ? 14.509 14.647 8.640 1.00 92.06 106 GLU A CA 1
ATOM 805 C C . GLU A 1 106 ? 13.637 13.517 8.061 1.00 92.06 106 GLU A C 1
ATOM 807 O O . GLU A 1 106 ? 12.666 13.779 7.337 1.00 92.06 106 GLU A O 1
ATOM 812 N N . PRO A 1 107 ? 13.988 12.242 8.332 1.00 92.69 107 PRO A N 1
ATOM 813 C CA . PRO A 1 107 ? 13.163 11.106 7.944 1.00 92.69 107 PRO A CA 1
ATOM 814 C C . PRO A 1 107 ? 11.782 11.194 8.593 1.00 92.69 107 PRO A C 1
ATOM 816 O O . PRO A 1 107 ? 11.636 11.594 9.749 1.00 92.69 107 PRO A O 1
ATOM 819 N N . ARG A 1 108 ? 10.746 10.782 7.865 1.00 94.56 108 ARG A N 1
ATOM 820 C CA . ARG A 1 108 ? 9.384 10.773 8.395 1.00 94.56 108 ARG A CA 1
ATOM 821 C C . ARG A 1 108 ? 9.100 9.471 9.122 1.00 94.56 108 ARG A C 1
ATOM 823 O O . ARG A 1 108 ? 9.209 8.406 8.525 1.00 94.56 108 ARG A O 1
ATOM 830 N N . GLU A 1 109 ? 8.685 9.563 10.379 1.00 92.94 109 GLU A N 1
ATOM 831 C CA . GLU A 1 109 ? 8.238 8.402 11.145 1.00 92.94 109 GLU A CA 1
ATOM 832 C C . GLU A 1 109 ? 7.000 7.760 10.503 1.00 92.94 109 GLU A C 1
ATOM 834 O O . GLU A 1 109 ? 6.062 8.439 10.067 1.00 92.94 109 GLU A O 1
ATOM 839 N N . VAL A 1 110 ? 7.025 6.434 10.432 1.00 92.75 110 VAL A N 1
ATOM 840 C CA . VAL A 1 110 ? 5.948 5.593 9.928 1.00 92.75 110 VAL A CA 1
ATOM 841 C C . VAL A 1 110 ? 5.308 4.894 11.115 1.00 92.75 110 VAL A C 1
ATOM 843 O O . VAL A 1 110 ? 5.976 4.207 11.884 1.00 92.75 110 VAL A O 1
ATOM 846 N N . ILE A 1 111 ? 3.988 5.005 11.221 1.00 92.38 111 ILE A N 1
ATOM 847 C CA . ILE A 1 111 ? 3.230 4.266 12.224 1.00 92.38 111 ILE A CA 1
ATOM 848 C C . ILE A 1 111 ? 3.041 2.844 11.714 1.00 92.38 111 ILE A C 1
ATOM 850 O O . ILE A 1 111 ? 2.451 2.633 10.655 1.00 92.38 111 ILE A O 1
ATOM 854 N N . VAL A 1 112 ? 3.531 1.870 12.469 1.00 89.25 112 VAL A N 1
ATOM 855 C CA . VAL A 1 112 ? 3.398 0.444 12.167 1.00 89.25 112 VAL A CA 1
ATOM 856 C C . VAL A 1 112 ? 2.622 -0.211 13.292 1.00 89.25 112 VAL A C 1
ATOM 858 O O . VAL A 1 112 ? 2.786 0.129 14.462 1.00 89.25 112 VAL A O 1
ATOM 861 N N . LEU A 1 113 ? 1.764 -1.165 12.955 1.00 85.62 113 LEU A N 1
ATOM 862 C CA . LEU A 1 113 ? 1.139 -1.993 13.968 1.00 85.62 113 LEU A CA 1
ATOM 863 C C . LEU A 1 113 ? 2.098 -3.099 14.428 1.00 85.62 113 LEU A C 1
ATOM 865 O O . LEU A 1 113 ? 2.326 -4.070 13.705 1.00 85.62 113 LEU A O 1
ATOM 869 N N . GLY A 1 114 ? 2.630 -2.943 15.638 1.00 77.69 114 GLY A N 1
ATOM 870 C CA . GLY A 1 114 ? 3.615 -3.830 16.259 1.00 77.69 114 GLY A CA 1
ATOM 871 C C . GLY A 1 114 ? 4.786 -3.031 16.835 1.00 77.69 114 GLY A C 1
ATOM 872 O O . GLY A 1 114 ? 4.780 -1.804 16.787 1.00 77.69 114 GLY A O 1
ATOM 873 N N . ASP A 1 115 ? 5.803 -3.725 17.337 1.00 73.12 115 ASP A N 1
ATOM 874 C CA . ASP A 1 115 ? 6.925 -3.107 18.061 1.00 73.12 115 ASP A CA 1
ATOM 875 C C . ASP A 1 115 ? 8.130 -2.793 17.153 1.00 73.12 115 ASP A C 1
ATOM 877 O O . ASP A 1 115 ? 9.285 -2.975 17.535 1.00 73.12 115 ASP A O 1
ATOM 881 N N . ILE A 1 116 ? 7.870 -2.345 15.920 1.00 78.00 116 ILE A N 1
ATOM 882 C CA . ILE A 1 116 ? 8.910 -2.009 14.936 1.00 78.00 116 ILE A CA 1
ATOM 883 C C . ILE A 1 116 ? 8.868 -0.511 14.656 1.00 78.00 116 ILE A C 1
ATOM 885 O O . ILE A 1 116 ? 7.817 0.026 14.307 1.00 78.00 116 ILE A O 1
ATOM 889 N N . GLN A 1 117 ? 10.023 0.148 14.749 1.00 84.31 117 GLN A N 1
ATOM 890 C CA . GLN A 1 117 ? 10.161 1.547 14.366 1.00 84.31 117 GLN A CA 1
ATOM 891 C C . GLN A 1 117 ? 10.664 1.628 12.929 1.00 84.31 117 GLN A C 1
ATOM 893 O O . GLN A 1 117 ? 11.698 1.056 12.578 1.00 84.31 117 GLN A O 1
ATOM 898 N N . ILE A 1 118 ? 9.901 2.323 12.088 1.00 89.75 118 ILE A N 1
ATOM 899 C CA . ILE A 1 118 ? 10.253 2.575 10.694 1.00 89.75 118 ILE A CA 1
ATOM 900 C C . ILE A 1 118 ? 10.227 4.079 10.465 1.00 89.75 118 ILE A C 1
ATOM 902 O O . ILE A 1 118 ? 9.300 4.771 10.884 1.00 89.75 118 ILE A O 1
ATOM 906 N N . SER A 1 119 ? 11.219 4.582 9.746 1.00 93.06 119 SER A N 1
ATOM 907 C CA . SER A 1 119 ? 11.173 5.910 9.150 1.00 93.06 119 SER A CA 1
ATOM 908 C C . SER A 1 119 ? 11.382 5.836 7.641 1.00 93.06 119 SER A C 1
ATOM 910 O O . SER A 1 119 ? 11.890 4.850 7.105 1.00 93.06 119 SER A O 1
ATOM 912 N N . MET A 1 120 ? 10.914 6.862 6.939 1.00 94.81 120 MET A N 1
ATOM 913 C CA . MET A 1 120 ? 10.875 6.913 5.485 1.00 94.81 120 MET A CA 1
ATOM 914 C C . MET A 1 120 ? 11.503 8.207 4.973 1.00 94.81 120 MET A C 1
ATOM 916 O O . MET A 1 120 ? 11.177 9.301 5.438 1.00 94.81 120 MET A O 1
ATOM 920 N N . ILE A 1 121 ? 12.363 8.074 3.968 1.00 96.94 121 ILE A N 1
ATOM 921 C CA . ILE A 1 121 ? 12.954 9.167 3.196 1.00 96.94 121 ILE A CA 1
ATOM 922 C C . ILE A 1 121 ? 12.426 9.065 1.765 1.00 96.94 121 ILE A C 1
ATOM 924 O O . ILE A 1 121 ? 12.352 7.973 1.201 1.00 96.94 121 ILE A O 1
ATOM 928 N N . GLY A 1 122 ? 12.077 10.201 1.169 1.00 96.69 122 GLY A N 1
ATOM 929 C CA . GLY A 1 122 ? 11.520 10.287 -0.177 1.00 96.69 122 GLY A CA 1
ATOM 930 C C . GLY A 1 122 ? 10.134 10.923 -0.203 1.00 96.69 122 GLY A C 1
ATOM 931 O O . GLY A 1 122 ? 9.685 11.552 0.756 1.00 96.69 122 GLY A O 1
ATOM 932 N N . GLU A 1 123 ? 9.462 10.796 -1.342 1.00 97.25 123 GLU A N 1
ATOM 933 C CA . GLU A 1 123 ? 8.114 11.329 -1.544 1.00 97.25 123 GLU A CA 1
ATOM 934 C C . GLU A 1 123 ? 7.050 10.426 -0.896 1.00 97.25 123 GLU A C 1
ATOM 936 O O . GLU A 1 123 ? 7.187 9.204 -0.902 1.00 97.25 123 GLU A O 1
ATOM 941 N N . GLU A 1 124 ? 5.978 11.026 -0.362 1.00 97.00 124 GLU A N 1
ATOM 942 C CA . GLU A 1 124 ? 4.815 10.316 0.192 1.00 97.00 124 GLU A CA 1
ATOM 943 C C . GLU A 1 124 ? 4.343 9.201 -0.749 1.00 97.00 124 GLU A C 1
ATOM 945 O O . GLU A 1 124 ? 4.072 9.458 -1.928 1.00 97.00 124 GLU A O 1
ATOM 950 N N . LEU A 1 125 ? 4.152 7.995 -0.211 1.00 97.56 125 LEU A N 1
ATOM 951 C CA . LEU A 1 125 ? 3.505 6.882 -0.899 1.00 97.56 125 LEU A CA 1
ATOM 952 C C . LEU A 1 125 ? 2.040 6.778 -0.455 1.00 97.56 125 LEU A C 1
ATOM 954 O O . LEU A 1 125 ? 1.679 7.069 0.684 1.00 97.56 125 LEU A O 1
ATOM 958 N N . ARG A 1 126 ? 1.165 6.395 -1.382 1.00 96.88 126 ARG A N 1
ATOM 959 C CA . ARG A 1 126 ? -0.283 6.266 -1.180 1.00 96.88 126 ARG A CA 1
ATOM 960 C C . ARG A 1 126 ? -0.759 4.897 -1.642 1.00 96.88 126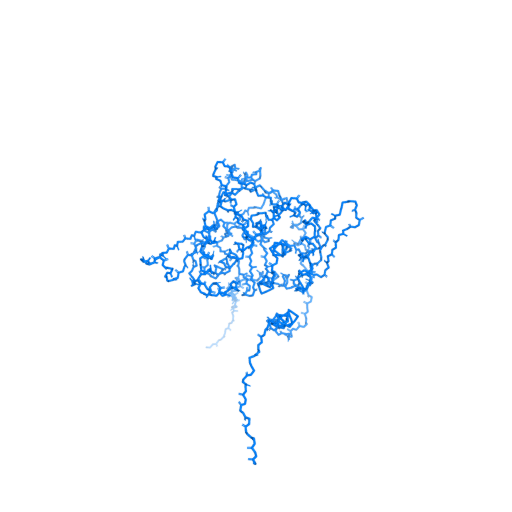 ARG A C 1
ATOM 962 O O . ARG A 1 126 ? -0.005 4.141 -2.236 1.00 96.88 126 ARG A O 1
ATOM 969 N N . GLN A 1 127 ? -2.031 4.601 -1.418 1.00 96.44 127 GLN A N 1
ATOM 970 C CA . GLN A 1 127 ? -2.643 3.315 -1.776 1.00 96.44 127 GLN A CA 1
ATOM 971 C C . GLN A 1 127 ? -2.389 2.859 -3.214 1.00 96.44 127 GLN A C 1
ATOM 973 O O . GLN A 1 127 ? -2.047 1.713 -3.447 1.00 96.44 127 GLN A O 1
ATOM 978 N N . GLU A 1 128 ? -2.437 3.770 -4.177 1.00 95.50 128 GLU A N 1
ATOM 979 C CA . GLU A 1 128 ? -2.114 3.413 -5.557 1.00 95.50 128 GLU A CA 1
ATOM 980 C C . GLU A 1 128 ? -0.636 3.034 -5.773 1.00 95.50 128 GLU A C 1
ATOM 982 O O . GLU A 1 128 ? -0.310 2.230 -6.646 1.00 95.50 128 GLU A O 1
ATOM 987 N N . ASP A 1 129 ? 0.273 3.610 -4.983 1.00 97.75 129 ASP A N 1
ATOM 988 C CA . ASP A 1 129 ? 1.673 3.195 -4.986 1.00 97.75 129 ASP A CA 1
ATOM 989 C C . ASP A 1 129 ? 1.808 1.748 -4.462 1.00 97.75 129 ASP A C 1
ATOM 991 O O . ASP A 1 129 ? 2.641 0.996 -4.969 1.00 97.75 129 ASP A O 1
ATOM 995 N N . ALA A 1 130 ? 0.945 1.326 -3.525 1.00 97.50 130 ALA A N 1
ATOM 996 C CA . ALA A 1 130 ? 0.856 -0.067 -3.075 1.00 97.50 130 ALA A CA 1
ATOM 997 C C . ALA A 1 130 ? 0.354 -0.995 -4.193 1.00 97.50 130 ALA A C 1
ATOM 999 O O . ALA A 1 130 ? 0.952 -2.044 -4.423 1.00 97.50 130 ALA A O 1
ATOM 1000 N N . ASP A 1 131 ? -0.686 -0.582 -4.928 1.00 97.19 131 ASP A N 1
ATOM 1001 C CA . ASP A 1 131 ? -1.263 -1.346 -6.045 1.00 97.19 131 ASP A CA 1
ATOM 1002 C C . ASP A 1 131 ? -0.192 -1.680 -7.100 1.00 97.19 131 ASP A C 1
ATOM 1004 O O . ASP A 1 131 ? -0.049 -2.826 -7.537 1.00 97.19 131 ASP A O 1
ATOM 1008 N N . VAL A 1 132 ? 0.619 -0.680 -7.469 1.00 97.75 132 VAL A N 1
ATOM 1009 C CA . VAL A 1 132 ? 1.737 -0.849 -8.409 1.00 97.75 132 VAL A CA 1
ATOM 1010 C C . VAL A 1 132 ? 2.827 -1.746 -7.835 1.00 97.75 132 VAL A C 1
ATOM 1012 O O . VAL A 1 132 ? 3.307 -2.633 -8.543 1.00 97.75 132 VAL A O 1
ATOM 1015 N N . LEU A 1 133 ? 3.208 -1.557 -6.567 1.00 97.38 133 LEU A N 1
ATOM 1016 C CA . LEU A 1 133 ? 4.198 -2.413 -5.919 1.00 97.38 133 LEU A CA 1
ATOM 1017 C C . LEU A 1 133 ? 3.752 -3.880 -5.943 1.00 97.38 133 LEU A C 1
ATOM 1019 O O . LEU A 1 133 ? 4.515 -4.741 -6.371 1.00 97.38 133 LEU A O 1
ATOM 1023 N N . PHE A 1 134 ? 2.522 -4.176 -5.526 1.00 96.81 134 PHE A N 1
ATOM 1024 C CA . PHE A 1 134 ? 2.012 -5.547 -5.478 1.00 96.81 134 PHE A CA 1
ATOM 1025 C C . PHE A 1 134 ? 1.848 -6.156 -6.872 1.00 96.81 134 PHE A C 1
ATOM 1027 O O . PHE A 1 134 ? 2.129 -7.341 -7.056 1.00 96.81 134 PHE A O 1
ATOM 1034 N N . GLY A 1 135 ? 1.488 -5.353 -7.877 1.00 96.00 135 GLY A N 1
ATOM 1035 C CA . GLY A 1 135 ? 1.533 -5.766 -9.278 1.00 96.00 135 GLY A CA 1
ATOM 1036 C C . GLY A 1 135 ? 2.942 -6.175 -9.730 1.00 96.00 135 GLY A C 1
ATOM 1037 O O . GLY A 1 135 ? 3.104 -7.236 -10.331 1.00 96.00 135 GLY A O 1
ATOM 1038 N N . ILE 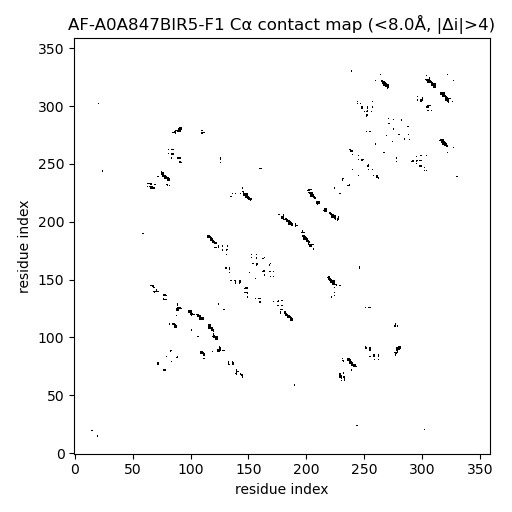A 1 136 ? 3.966 -5.383 -9.395 1.00 95.38 136 ILE A N 1
ATOM 1039 C CA . ILE A 1 136 ? 5.371 -5.687 -9.719 1.00 95.38 136 ILE A CA 1
ATOM 1040 C C . ILE A 1 136 ? 5.837 -6.951 -8.990 1.00 95.38 136 ILE A C 1
ATOM 1042 O O . ILE A 1 136 ? 6.447 -7.820 -9.609 1.00 95.38 136 ILE A O 1
ATOM 1046 N N . LEU A 1 137 ? 5.515 -7.096 -7.700 1.00 94.44 137 LEU A N 1
ATOM 1047 C CA . LEU A 1 137 ? 5.852 -8.292 -6.920 1.00 94.44 137 LEU A CA 1
ATOM 1048 C C . LEU A 1 137 ? 5.201 -9.548 -7.501 1.00 94.44 137 LEU A C 1
ATOM 1050 O O . LEU A 1 137 ? 5.829 -10.601 -7.554 1.00 94.44 137 LEU A O 1
ATOM 1054 N N . HIS A 1 138 ? 3.969 -9.432 -7.995 1.00 94.31 138 HIS A N 1
ATOM 1055 C CA . HIS A 1 138 ? 3.307 -10.525 -8.688 1.00 94.31 138 HIS A CA 1
ATOM 1056 C C . HIS A 1 138 ? 4.026 -10.902 -9.977 1.00 94.31 138 HIS A C 1
ATOM 1058 O O . HIS A 1 138 ? 4.322 -12.079 -10.146 1.00 94.31 138 HIS A O 1
ATOM 1064 N N . LEU A 1 139 ? 4.385 -9.952 -10.845 1.00 92.25 139 LEU A N 1
ATOM 1065 C CA . LEU A 1 139 ? 5.200 -10.269 -12.028 1.00 92.25 139 LEU A CA 1
ATOM 1066 C C . LEU A 1 139 ? 6.532 -10.929 -11.634 1.00 92.25 139 LEU A C 1
ATOM 1068 O O . LEU A 1 139 ? 6.980 -11.875 -12.279 1.00 92.25 139 LEU A O 1
ATOM 1072 N N . ALA A 1 140 ? 7.132 -10.474 -10.533 1.00 90.88 140 ALA A N 1
ATOM 1073 C CA . ALA A 1 140 ? 8.404 -10.987 -10.044 1.00 90.88 140 ALA A CA 1
ATOM 1074 C C . ALA A 1 140 ? 8.313 -12.394 -9.450 1.00 90.88 140 ALA A C 1
ATOM 1076 O O . ALA A 1 140 ? 9.325 -13.087 -9.432 1.00 90.88 140 ALA A O 1
ATOM 1077 N N . ARG A 1 141 ? 7.138 -12.866 -9.011 1.00 90.25 141 ARG A N 1
ATOM 1078 C CA . ARG A 1 141 ? 7.011 -14.180 -8.352 1.00 90.25 141 ARG A CA 1
ATOM 1079 C C . ARG A 1 141 ? 7.505 -15.345 -9.220 1.00 90.25 141 ARG A C 1
ATOM 1081 O O . ARG A 1 141 ? 8.062 -16.296 -8.691 1.00 90.25 141 ARG A O 1
ATOM 1088 N N . ILE A 1 142 ? 7.340 -15.248 -10.544 1.00 83.44 142 ILE A N 1
ATOM 1089 C CA . ILE A 1 142 ? 7.714 -16.306 -11.498 1.00 83.44 142 ILE A CA 1
ATOM 1090 C C . ILE A 1 142 ? 9.220 -16.274 -11.792 1.00 83.44 142 ILE A C 1
ATOM 1092 O O . ILE A 1 142 ? 9.877 -17.312 -11.831 1.00 83.44 142 ILE A O 1
ATOM 1096 N N . THR A 1 143 ? 9.771 -15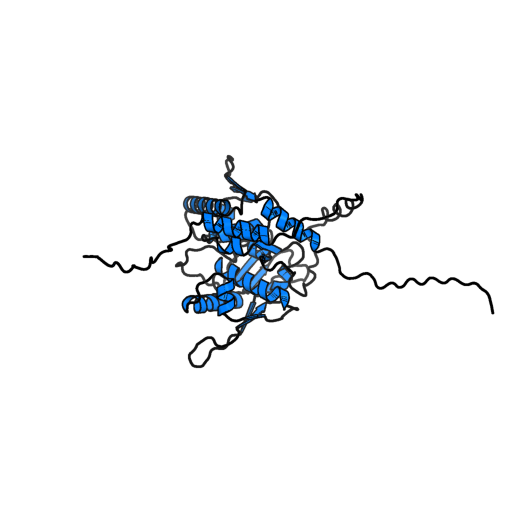.079 -12.003 1.00 73.38 143 THR A N 1
ATOM 1097 C CA . THR A 1 143 ? 11.126 -14.900 -12.549 1.00 73.38 143 THR A CA 1
ATOM 1098 C C . THR A 1 143 ? 12.195 -14.747 -11.462 1.00 73.38 143 THR A C 1
ATOM 1100 O O . THR A 1 143 ? 13.374 -15.004 -11.706 1.00 73.38 143 THR A O 1
ATOM 1103 N N . ASN A 1 144 ? 11.823 -14.308 -10.256 1.00 62.88 144 ASN A N 1
ATOM 1104 C CA . ASN A 1 144 ? 12.783 -13.730 -9.319 1.00 62.88 144 ASN A CA 1
ATOM 1105 C C . ASN A 1 144 ? 13.536 -14.777 -8.480 1.00 62.88 144 ASN A C 1
ATOM 1107 O O . ASN A 1 144 ? 13.101 -15.184 -7.399 1.00 62.88 144 ASN A O 1
ATOM 1111 N N . ARG A 1 145 ? 14.731 -15.139 -8.960 1.00 61.03 145 ARG A N 1
ATOM 1112 C CA . ARG A 1 145 ? 15.870 -15.506 -8.102 1.00 61.03 145 ARG A CA 1
ATOM 1113 C C . ARG A 1 145 ? 16.495 -14.206 -7.580 1.00 61.03 145 ARG A C 1
ATOM 1115 O O . ARG A 1 145 ? 16.669 -13.292 -8.372 1.00 61.03 145 ARG A O 1
ATOM 1122 N N . TYR A 1 146 ? 16.816 -14.132 -6.286 1.00 59.78 146 TYR A N 1
ATOM 1123 C CA . TYR A 1 146 ? 17.437 -12.996 -5.579 1.00 59.78 146 TYR A CA 1
ATOM 1124 C C . TYR A 1 146 ? 18.162 -11.972 -6.485 1.00 59.78 146 TYR A C 1
ATOM 1126 O O . TYR A 1 146 ? 19.213 -12.274 -7.047 1.00 59.78 146 TYR A O 1
ATOM 1134 N N . GLY A 1 147 ? 17.606 -10.758 -6.610 1.00 58.16 147 GLY A N 1
ATOM 1135 C CA . GLY A 1 147 ? 18.169 -9.678 -7.437 1.00 58.16 147 GLY A CA 1
ATOM 1136 C C . GLY A 1 147 ? 17.773 -9.705 -8.921 1.00 58.16 147 GLY A C 1
ATOM 1137 O O . GLY A 1 147 ? 18.302 -8.912 -9.696 1.00 58.16 147 GLY A O 1
ATOM 1138 N N . GLY A 1 148 ? 16.854 -10.586 -9.328 1.00 67.19 148 GLY A N 1
ATOM 1139 C CA . GLY A 1 148 ? 16.353 -10.680 -10.697 1.00 67.19 148 GLY A CA 1
ATOM 1140 C C . GLY A 1 148 ? 15.363 -9.567 -11.052 1.00 67.19 148 GLY A C 1
ATOM 1141 O O . GLY A 1 148 ? 14.440 -9.260 -10.291 1.00 67.19 148 GLY A O 1
ATOM 1142 N N . GLY A 1 149 ? 15.553 -8.966 -12.226 1.00 77.94 149 GLY A N 1
ATOM 1143 C CA . GLY A 1 149 ? 14.636 -7.984 -12.793 1.00 77.94 149 GLY A CA 1
ATOM 1144 C C . GLY A 1 149 ? 13.409 -8.608 -13.455 1.00 77.94 149 GLY A C 1
ATOM 1145 O O . GLY A 1 149 ? 13.441 -9.745 -13.928 1.00 77.94 149 GLY A O 1
ATOM 1146 N N . VAL A 1 150 ? 12.315 -7.849 -13.499 1.00 87.94 150 VAL A N 1
ATOM 1147 C CA . VAL A 1 150 ? 11.130 -8.146 -14.303 1.00 87.94 150 VAL A CA 1
ATOM 1148 C C . VAL A 1 150 ? 11.049 -7.211 -15.491 1.00 87.94 150 VAL A C 1
ATOM 1150 O O . VAL A 1 150 ? 11.148 -5.991 -15.352 1.00 87.94 150 VAL A O 1
ATOM 1153 N N . GLU A 1 151 ? 10.814 -7.802 -16.658 1.00 88.12 151 GLU A N 1
ATOM 1154 C CA . GLU A 1 151 ? 10.519 -7.073 -17.880 1.00 88.12 151 GLU A CA 1
ATOM 1155 C C . GLU A 1 151 ? 9.024 -7.124 -18.185 1.00 88.12 151 GLU A C 1
ATOM 1157 O O . GLU A 1 151 ? 8.427 -8.200 -18.236 1.00 88.12 151 GLU A O 1
ATOM 1162 N N . PHE A 1 152 ? 8.417 -5.972 -18.455 1.00 89.25 152 PHE A N 1
ATOM 1163 C CA . PHE A 1 152 ? 7.021 -5.899 -18.889 1.00 89.25 152 PHE A CA 1
ATOM 1164 C C . PHE A 1 152 ? 6.787 -4.722 -19.831 1.00 89.25 152 PHE A C 1
ATOM 1166 O O . PHE A 1 152 ? 7.554 -3.759 -19.863 1.00 89.25 152 PHE A O 1
ATOM 1173 N N . THR A 1 153 ? 5.707 -4.770 -20.611 1.00 88.62 153 THR A N 1
ATOM 1174 C CA . THR A 1 153 ? 5.256 -3.592 -21.358 1.00 88.62 153 THR A CA 1
ATOM 1175 C C . THR A 1 153 ? 4.356 -2.742 -20.466 1.00 88.62 153 THR A C 1
ATOM 1177 O O . THR A 1 153 ? 3.501 -3.260 -19.742 1.00 88.62 153 THR A O 1
ATOM 1180 N N . ALA A 1 154 ? 4.502 -1.417 -20.526 1.00 88.94 154 ALA A N 1
ATOM 1181 C CA . ALA A 1 154 ? 3.640 -0.528 -19.750 1.00 88.94 154 ALA A CA 1
ATOM 1182 C C . ALA A 1 154 ? 2.156 -0.676 -20.134 1.00 88.94 154 ALA A C 1
ATOM 1184 O O . ALA A 1 154 ? 1.294 -0.552 -19.273 1.00 88.94 154 ALA A O 1
ATOM 1185 N N . SER A 1 155 ? 1.842 -0.992 -21.396 1.00 89.94 155 SER A N 1
ATOM 1186 C CA . SER A 1 155 ? 0.466 -1.259 -21.837 1.00 89.94 155 SER A CA 1
ATOM 1187 C C . SER A 1 155 ? -0.164 -2.458 -21.137 1.00 89.94 155 SER A C 1
ATOM 1189 O O . SER A 1 155 ? -1.314 -2.360 -20.706 1.00 89.94 155 SER A O 1
ATOM 1191 N N . ASP A 1 156 ? 0.566 -3.571 -21.028 1.00 90.88 156 ASP A N 1
ATOM 1192 C CA . ASP A 1 156 ? 0.047 -4.779 -20.387 1.00 90.88 156 ASP A CA 1
ATOM 1193 C C . ASP A 1 156 ? -0.091 -4.570 -18.883 1.00 90.88 156 ASP A C 1
ATOM 1195 O O . ASP A 1 156 ? -1.102 -4.951 -18.301 1.00 90.88 156 ASP A O 1
ATOM 1199 N N . PHE A 1 157 ? 0.869 -3.879 -18.265 1.00 93.94 157 PHE A N 1
ATOM 1200 C CA . PHE A 1 157 ? 0.819 -3.615 -16.833 1.00 93.94 157 PHE A CA 1
ATOM 1201 C C . PHE A 1 157 ? -0.280 -2.612 -16.448 1.00 93.94 157 PHE A C 1
ATOM 1203 O O . PHE A 1 157 ? -0.995 -2.826 -15.477 1.00 93.94 157 PHE A O 1
ATOM 1210 N N . ILE A 1 158 ? -0.509 -1.564 -17.248 1.00 94.25 158 ILE A N 1
ATOM 1211 C CA . ILE A 1 158 ? -1.653 -0.646 -17.070 1.00 94.25 158 ILE A CA 1
ATOM 1212 C C . ILE A 1 158 ? -2.981 -1.407 -17.164 1.00 94.25 158 ILE A C 1
ATOM 1214 O O . ILE A 1 158 ? -3.894 -1.139 -16.382 1.00 94.25 158 ILE A O 1
ATOM 1218 N N . ARG A 1 159 ? -3.091 -2.373 -18.089 1.00 92.62 159 ARG A N 1
ATOM 1219 C CA . ARG A 1 159 ? -4.271 -3.244 -18.188 1.00 92.62 159 ARG A CA 1
ATOM 1220 C C . ARG A 1 159 ? -4.426 -4.111 -16.937 1.00 92.62 159 ARG A C 1
ATOM 1222 O O . ARG A 1 159 ? -5.537 -4.217 -16.428 1.00 92.62 159 ARG A O 1
ATOM 1229 N N . GLU A 1 160 ? -3.335 -4.672 -16.424 1.00 91.75 160 GLU A N 1
ATOM 1230 C CA . GLU A 1 160 ? -3.334 -5.503 -15.212 1.00 91.75 160 GLU A CA 1
ATOM 1231 C C . GLU A 1 160 ? -3.784 -4.737 -13.957 1.00 91.75 160 GLU A C 1
ATOM 1233 O O . GLU A 1 160 ? -4.497 -5.268 -13.102 1.00 91.75 160 GLU A O 1
ATOM 1238 N N . LEU A 1 161 ? -3.422 -3.454 -13.877 1.00 94.00 161 LEU A N 1
ATOM 1239 C CA . LEU A 1 161 ? -3.863 -2.530 -12.828 1.00 94.00 161 LEU A CA 1
ATOM 1240 C C . LEU A 1 161 ? -5.321 -2.061 -13.003 1.00 94.00 161 LEU A C 1
ATOM 1242 O O . LEU A 1 161 ? -5.839 -1.337 -12.155 1.00 94.00 161 LEU A O 1
ATOM 1246 N N . GLY A 1 162 ? -5.992 -2.436 -14.098 1.00 91.94 162 GLY A N 1
ATOM 1247 C CA . GLY A 1 162 ? -7.361 -2.011 -14.404 1.00 91.94 162 GLY A CA 1
ATOM 1248 C C . GLY A 1 162 ? -7.477 -0.547 -14.840 1.00 91.94 162 GLY A C 1
ATOM 1249 O O . GLY A 1 162 ? -8.542 0.057 -14.719 1.00 91.94 162 GLY A O 1
ATOM 1250 N N . TRP A 1 163 ? -6.393 0.065 -15.321 1.00 94.00 163 TRP A N 1
ATOM 1251 C CA . TRP A 1 163 ? -6.386 1.469 -15.732 1.00 94.00 163 TRP A CA 1
ATOM 1252 C C . TRP A 1 163 ? -6.717 1.638 -17.216 1.00 94.00 163 TRP A C 1
ATOM 1254 O O . TRP A 1 163 ? -6.488 0.766 -18.054 1.00 94.00 163 TRP A O 1
ATOM 1264 N N . SER A 1 164 ? -7.219 2.824 -17.566 1.00 92.06 164 SER A N 1
ATOM 1265 C CA . SER A 1 164 ? -7.403 3.204 -18.969 1.00 92.06 164 SER A CA 1
ATOM 1266 C C . SER A 1 164 ? -6.051 3.393 -19.658 1.00 92.06 164 SER A C 1
ATOM 1268 O O . SER A 1 164 ? -5.157 4.037 -19.110 1.00 92.06 164 SER A O 1
ATOM 1270 N N . ARG A 1 165 ? -5.908 2.880 -20.883 1.00 89.25 165 ARG A N 1
ATOM 1271 C CA . ARG A 1 165 ? -4.685 2.999 -21.696 1.00 89.25 165 ARG A CA 1
ATOM 1272 C C . ARG A 1 165 ? -4.604 4.367 -22.380 1.00 89.25 165 ARG A C 1
ATOM 1274 O O . ARG A 1 165 ? -4.731 4.467 -23.595 1.00 89.25 165 ARG A O 1
ATOM 1281 N N . ASP A 1 166 ? 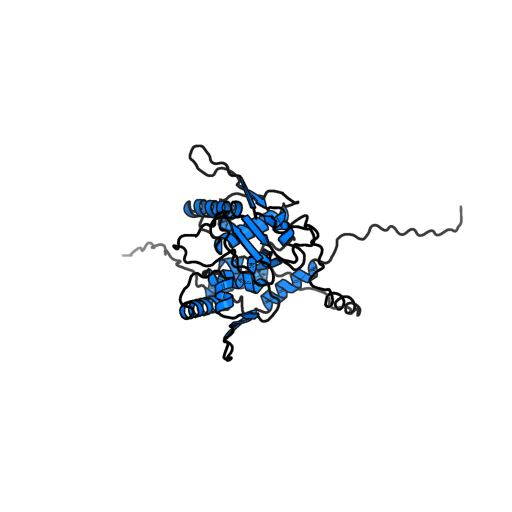-4.429 5.420 -21.590 1.00 89.50 166 ASP A N 1
ATOM 1282 C CA . ASP A 1 166 ? -4.209 6.783 -22.073 1.00 89.50 166 ASP A CA 1
ATOM 1283 C C . ASP A 1 166 ? -2.828 7.303 -21.652 1.00 89.50 166 ASP A C 1
ATOM 1285 O O . ASP A 1 166 ? -2.194 6.772 -20.738 1.00 89.50 166 ASP A O 1
ATOM 1289 N N . GLY A 1 167 ? -2.345 8.363 -22.307 1.00 86.88 167 GLY A N 1
ATOM 1290 C CA . GLY A 1 167 ? -1.036 8.947 -22.002 1.00 86.88 167 GLY A CA 1
ATOM 1291 C C . GLY A 1 167 ? -0.872 9.348 -20.530 1.00 86.88 167 GLY A C 1
ATOM 1292 O O . GLY A 1 167 ? 0.239 9.283 -20.003 1.00 86.88 167 GLY A O 1
ATOM 1293 N N . ARG A 1 168 ? -1.961 9.706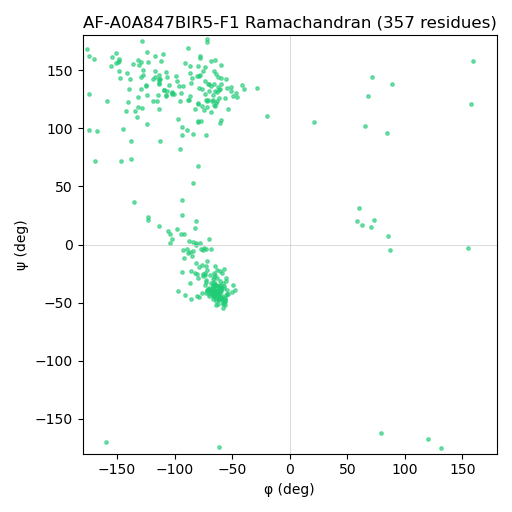 -19.835 1.00 91.06 168 ARG A N 1
ATOM 1294 C CA . ARG A 1 168 ? -1.923 10.072 -18.411 1.00 91.06 168 ARG A CA 1
ATOM 1295 C C . ARG A 1 168 ? -1.594 8.863 -17.543 1.00 91.06 168 ARG A C 1
ATOM 1297 O O . ARG A 1 168 ? -0.761 9.000 -16.652 1.00 91.06 168 ARG A O 1
ATOM 1304 N N . SER A 1 169 ? -2.156 7.692 -17.832 1.00 92.88 169 SER A N 1
ATOM 1305 C CA . SER A 1 169 ? -1.832 6.445 -17.132 1.00 92.88 169 SER A CA 1
ATOM 1306 C C . SER A 1 169 ? -0.365 6.050 -17.277 1.00 92.88 169 SER A C 1
ATOM 1308 O O . SER A 1 169 ? 0.246 5.649 -16.291 1.00 92.88 169 SER A O 1
ATOM 1310 N N . TYR A 1 170 ? 0.248 6.241 -18.451 1.00 90.75 170 TYR A N 1
ATOM 1311 C CA . TYR A 1 170 ? 1.686 5.982 -18.626 1.00 90.75 170 TYR A CA 1
ATOM 1312 C C . TYR A 1 170 ? 2.554 6.924 -17.780 1.00 90.75 170 TYR A C 1
ATOM 1314 O O . TYR A 1 170 ? 3.468 6.474 -17.088 1.00 90.75 170 TYR A O 1
ATOM 1322 N N . HIS A 1 171 ? 2.249 8.227 -17.782 1.00 91.06 171 HIS A N 1
ATOM 1323 C CA . HIS A 1 171 ? 2.966 9.200 -16.948 1.00 91.06 171 HIS A CA 1
ATOM 1324 C C . HIS A 1 171 ? 2.770 8.921 -15.454 1.00 91.06 171 HIS A C 1
ATOM 1326 O O . HIS A 1 171 ? 3.719 9.017 -14.672 1.00 91.06 171 HIS A O 1
ATOM 1332 N N . ARG A 1 172 ? 1.549 8.543 -15.063 1.00 93.81 172 ARG A N 1
ATOM 1333 C CA . ARG A 1 172 ? 1.186 8.166 -13.696 1.00 93.81 172 ARG A CA 1
ATOM 1334 C C . ARG A 1 172 ? 1.966 6.941 -13.233 1.00 93.81 172 ARG A C 1
ATOM 1336 O O . ARG A 1 172 ? 2.613 7.018 -12.191 1.00 93.81 172 ARG A O 1
ATOM 1343 N N . LEU A 1 173 ? 1.960 5.863 -14.023 1.00 94.44 173 LEU A N 1
ATOM 1344 C CA . LEU A 1 173 ? 2.696 4.632 -13.739 1.00 94.44 173 LEU A CA 1
ATOM 1345 C C . LEU A 1 173 ? 4.186 4.922 -13.553 1.00 94.44 173 LEU A C 1
ATOM 1347 O O . LEU A 1 173 ? 4.774 4.538 -12.547 1.00 94.44 173 LEU A O 1
ATOM 1351 N N . HIS A 1 174 ? 4.781 5.669 -14.482 1.00 92.44 174 HIS A N 1
ATOM 1352 C CA . HIS A 1 174 ? 6.183 6.050 -14.378 1.00 92.44 174 HIS A CA 1
ATOM 1353 C C . HIS A 1 174 ? 6.495 6.840 -13.103 1.00 92.44 174 HIS A C 1
ATOM 1355 O O . HIS A 1 174 ? 7.507 6.593 -12.450 1.00 92.44 174 HIS A O 1
ATOM 1361 N N . GLY A 1 175 ? 5.643 7.810 -12.758 1.00 94.62 175 GLY A N 1
ATOM 1362 C CA . GLY A 1 175 ? 5.792 8.597 -11.538 1.00 94.62 175 GLY A CA 1
ATOM 1363 C C . GLY A 1 175 ? 5.736 7.727 -10.283 1.00 94.62 175 GLY A C 1
ATOM 1364 O O . GLY A 1 175 ? 6.541 7.925 -9.381 1.00 94.62 175 GLY A O 1
ATOM 1365 N N . ILE A 1 176 ? 4.834 6.742 -10.247 1.00 97.12 176 ILE A N 1
ATOM 1366 C CA . ILE A 1 176 ? 4.715 5.787 -9.137 1.00 97.12 176 ILE A CA 1
ATOM 1367 C C . ILE A 1 176 ? 5.969 4.920 -9.012 1.00 97.12 176 ILE A C 1
ATOM 1369 O O . ILE A 1 176 ? 6.557 4.870 -7.937 1.00 97.12 176 ILE A O 1
ATOM 1373 N N . ILE A 1 177 ? 6.420 4.286 -10.099 1.00 95.62 177 ILE A N 1
ATOM 1374 C CA . ILE A 1 177 ? 7.600 3.409 -10.050 1.00 95.62 177 ILE A CA 1
ATOM 1375 C C . ILE A 1 177 ? 8.845 4.203 -9.642 1.00 95.62 177 ILE A C 1
ATOM 1377 O O . ILE A 1 177 ? 9.618 3.743 -8.806 1.00 95.62 177 ILE A O 1
ATOM 1381 N N . ARG A 1 178 ? 9.013 5.430 -10.156 1.00 94.81 178 ARG A N 1
ATOM 1382 C CA . ARG A 1 178 ? 10.109 6.309 -9.726 1.00 94.81 178 ARG A CA 1
ATOM 1383 C C . ARG A 1 178 ? 10.042 6.647 -8.248 1.00 94.81 178 ARG A C 1
ATOM 1385 O O . ARG A 1 178 ? 11.077 6.572 -7.599 1.00 94.81 178 ARG A O 1
ATOM 1392 N N . ARG A 1 179 ? 8.861 6.997 -7.724 1.00 96.50 179 ARG A N 1
ATOM 1393 C CA . ARG A 1 179 ? 8.693 7.245 -6.287 1.00 96.50 179 ARG A CA 1
ATOM 1394 C C . ARG A 1 179 ? 9.101 6.021 -5.483 1.00 96.50 179 ARG A C 1
ATOM 1396 O O . ARG A 1 179 ? 10.012 6.141 -4.676 1.00 96.50 179 ARG A O 1
ATOM 1403 N N . LEU A 1 180 ? 8.523 4.856 -5.786 1.00 97.19 180 LEU A N 1
ATOM 1404 C CA . LEU A 1 180 ? 8.826 3.589 -5.113 1.00 97.19 180 LEU A CA 1
ATOM 1405 C C . LEU A 1 180 ? 10.324 3.246 -5.134 1.00 97.19 180 LEU A C 1
ATOM 1407 O O . LEU A 1 180 ? 10.859 2.810 -4.119 1.00 97.19 180 LEU A O 1
ATOM 1411 N N . ALA A 1 181 ? 11.001 3.452 -6.267 1.00 95.25 181 ALA A N 1
ATOM 1412 C CA . ALA A 1 181 ? 12.433 3.184 -6.407 1.00 95.25 181 ALA A CA 1
ATOM 1413 C C . ALA A 1 181 ? 13.321 4.219 -5.689 1.00 95.25 181 ALA A C 1
ATOM 1415 O O . ALA A 1 181 ? 14.454 3.917 -5.331 1.00 95.25 181 ALA A O 1
ATOM 1416 N N . SER A 1 182 ? 12.818 5.440 -5.478 1.00 95.12 182 SER A N 1
ATOM 1417 C CA . SER A 1 182 ? 13.535 6.522 -4.787 1.00 95.12 182 SER A CA 1
ATOM 1418 C C . SER A 1 182 ? 13.267 6.601 -3.280 1.00 95.12 182 SER A C 1
ATOM 1420 O O . SER A 1 182 ? 13.863 7.439 -2.606 1.00 95.12 182 SER A O 1
ATOM 1422 N N . THR A 1 183 ? 12.360 5.776 -2.751 1.00 96.62 183 THR A N 1
ATOM 1423 C CA . THR A 1 183 ? 12.027 5.750 -1.324 1.00 96.62 183 THR A CA 1
ATOM 1424 C C . THR A 1 183 ? 12.969 4.818 -0.568 1.00 96.62 183 THR A C 1
ATOM 1426 O O . THR A 1 183 ? 13.096 3.638 -0.903 1.00 96.62 183 THR A O 1
ATOM 1429 N N . THR A 1 184 ? 13.564 5.339 0.503 1.00 95.50 184 THR A N 1
ATOM 1430 C CA . THR A 1 184 ? 14.381 4.568 1.445 1.00 95.50 184 THR A CA 1
ATOM 1431 C C . THR A 1 184 ? 13.635 4.423 2.762 1.00 95.50 184 THR A C 1
ATOM 1433 O O . THR A 1 184 ? 13.123 5.400 3.309 1.00 95.50 184 THR A O 1
ATOM 1436 N N . PHE A 1 185 ? 13.602 3.205 3.285 1.00 93.44 185 PHE A N 1
ATOM 1437 C CA . PHE A 1 185 ? 13.065 2.870 4.596 1.00 93.44 185 PHE A CA 1
ATOM 1438 C C . PHE A 1 185 ? 14.215 2.611 5.553 1.00 93.44 185 PHE A C 1
ATOM 1440 O O . PHE A 1 185 ? 15.174 1.938 5.189 1.00 93.44 185 PHE A O 1
ATOM 1447 N N . ILE A 1 186 ? 14.115 3.124 6.771 1.00 90.44 186 ILE A N 1
ATOM 1448 C CA . ILE A 1 186 ? 15.081 2.886 7.839 1.00 90.44 186 ILE A CA 1
ATOM 1449 C C . ILE A 1 186 ? 14.338 2.189 8.966 1.00 90.44 186 ILE A C 1
ATOM 1451 O O . ILE A 1 186 ? 13.332 2.702 9.452 1.00 90.44 186 ILE A O 1
ATOM 1455 N N . VAL A 1 187 ? 14.827 1.021 9.367 1.00 85.75 187 VAL A N 1
ATOM 1456 C CA . VAL A 1 187 ? 14.325 0.285 10.530 1.00 85.75 187 VAL A CA 1
ATOM 1457 C C . VAL A 1 187 ? 15.285 0.500 11.683 1.00 85.75 187 VAL A C 1
ATOM 1459 O O . VAL A 1 187 ? 16.494 0.320 11.519 1.00 85.75 187 VAL A O 1
ATOM 1462 N N . SER A 1 188 ? 14.741 0.851 12.840 1.00 76.94 188 SER A N 1
ATOM 1463 C CA . SER A 1 188 ? 15.474 1.027 14.091 1.00 76.94 188 SER A CA 1
ATOM 1464 C C . SER A 1 188 ? 14.767 0.273 15.226 1.00 76.94 188 SER A C 1
ATOM 1466 O O . SER A 1 188 ? 13.574 -0.028 15.148 1.00 76.94 188 SER A O 1
ATOM 1468 N N . GLY A 1 189 ? 15.504 -0.114 16.273 1.00 64.94 189 GLY A N 1
ATOM 1469 C CA . GLY A 1 189 ? 14.906 -0.746 17.454 1.00 64.94 189 GLY A CA 1
ATOM 1470 C C . GLY A 1 189 ? 15.869 -1.569 18.310 1.00 64.94 189 GLY A C 1
ATOM 1471 O O . GLY A 1 189 ? 16.892 -2.056 17.838 1.00 64.94 189 GLY A O 1
ATOM 1472 N N . LYS A 1 190 ? 15.502 -1.775 19.584 1.00 49.72 190 LYS A N 1
ATOM 1473 C CA . LYS A 1 190 ? 16.315 -2.500 20.584 1.00 49.72 190 LYS A CA 1
ATOM 1474 C C . LYS A 1 190 ? 16.563 -3.980 20.254 1.00 49.72 190 LYS A C 1
ATOM 1476 O O . LYS A 1 190 ? 17.539 -4.523 20.750 1.00 49.72 190 LYS A O 1
ATOM 1481 N N . ASN A 1 191 ? 15.722 -4.590 19.412 1.00 45.66 191 ASN A N 1
ATOM 1482 C CA . ASN A 1 191 ? 15.827 -5.991 18.971 1.00 45.66 191 ASN A CA 1
ATOM 1483 C C . ASN A 1 191 ? 16.410 -6.146 17.549 1.00 45.66 191 ASN A C 1
ATOM 1485 O O . ASN A 1 191 ? 16.497 -7.258 17.040 1.00 45.66 191 ASN A O 1
ATOM 1489 N N . VAL A 1 192 ? 16.843 -5.053 16.902 1.00 49.50 192 VAL A N 1
ATOM 1490 C CA . VAL A 1 192 ? 17.679 -5.109 15.676 1.00 49.50 192 VAL A CA 1
ATOM 1491 C C . VAL A 1 192 ? 19.132 -5.507 16.027 1.00 49.50 192 VAL A C 1
ATOM 1493 O O . VAL A 1 192 ? 19.973 -5.740 15.162 1.00 49.50 192 VAL A O 1
ATOM 1496 N N . SER A 1 193 ? 19.407 -5.665 17.324 1.00 41.75 193 SER A N 1
ATOM 1497 C CA . SER A 1 193 ? 20.681 -6.019 17.946 1.00 41.75 193 SER A CA 1
ATOM 1498 C C . SER A 1 193 ? 21.173 -7.445 17.694 1.00 41.75 193 SER A C 1
ATOM 1500 O O . SER A 1 193 ? 22.283 -7.752 18.120 1.00 41.75 193 SER A O 1
ATOM 1502 N N . LEU A 1 194 ? 20.414 -8.304 17.001 1.00 44.69 194 LEU A N 1
ATOM 1503 C CA . LEU A 1 194 ? 20.890 -9.648 16.640 1.00 44.69 194 LEU A CA 1
ATOM 1504 C C . LEU A 1 194 ? 22.173 -9.600 15.785 1.00 44.69 194 LEU A C 1
ATOM 1506 O O . LEU A 1 194 ? 22.977 -10.521 15.870 1.00 44.69 194 LEU A O 1
ATOM 1510 N N . ASP A 1 195 ? 22.410 -8.489 15.074 1.00 47.41 195 ASP A N 1
ATOM 1511 C CA . ASP A 1 195 ? 23.585 -8.280 14.216 1.00 47.41 195 ASP A CA 1
ATOM 1512 C C . ASP A 1 195 ? 24.418 -7.017 14.573 1.00 47.41 195 ASP A C 1
ATOM 1514 O O . ASP A 1 195 ? 25.161 -6.509 13.737 1.00 47.41 195 ASP A O 1
ATOM 1518 N N . ASN A 1 196 ? 24.318 -6.467 15.795 1.00 54.03 196 ASN A N 1
ATOM 1519 C CA . ASN A 1 196 ? 25.020 -5.228 16.214 1.00 54.03 196 ASN A CA 1
ATOM 1520 C C . ASN A 1 196 ? 24.719 -3.957 15.378 1.00 54.03 196 ASN A C 1
ATOM 1522 O O . ASN A 1 196 ? 25.488 -2.994 15.422 1.00 54.03 196 ASN A O 1
ATOM 1526 N N . PHE A 1 197 ? 23.611 -3.898 14.636 1.00 55.81 197 PHE A N 1
ATOM 1527 C CA . PHE A 1 197 ? 23.235 -2.692 13.889 1.00 55.81 197 PHE A CA 1
ATOM 1528 C C . PHE A 1 197 ? 22.275 -1.807 14.695 1.00 55.81 197 PHE A C 1
ATOM 1530 O O . PHE A 1 197 ? 21.256 -2.276 15.197 1.00 55.81 197 PHE A O 1
ATOM 1537 N N . ALA A 1 198 ? 22.583 -0.509 14.791 1.00 64.12 198 ALA A N 1
ATOM 1538 C CA . ALA A 1 198 ? 21.683 0.483 15.389 1.00 64.12 198 ALA A CA 1
ATOM 1539 C C . ALA A 1 198 ? 20.497 0.816 14.464 1.00 64.12 198 ALA A C 1
ATOM 1541 O O . ALA A 1 198 ? 19.379 1.035 14.929 1.00 64.12 198 ALA A O 1
ATOM 1542 N N . GLU A 1 199 ? 20.743 0.820 13.151 1.00 74.94 199 GLU A N 1
ATOM 1543 C CA . GLU A 1 199 ? 19.767 1.140 12.111 1.00 74.94 199 GLU A CA 1
ATOM 1544 C C . GLU A 1 199 ? 20.071 0.347 10.837 1.00 74.94 199 GLU A C 1
ATOM 1546 O O . GLU A 1 199 ? 21.231 0.064 10.526 1.00 74.94 199 GLU A O 1
ATOM 1551 N N . ARG A 1 200 ? 19.030 0.019 10.064 1.00 81.88 200 ARG A N 1
ATOM 1552 C CA . ARG A 1 200 ? 19.170 -0.614 8.747 1.00 81.88 200 ARG A CA 1
ATOM 1553 C C . ARG A 1 200 ? 18.309 0.091 7.709 1.00 81.88 200 ARG A C 1
ATOM 1555 O O . ARG A 1 200 ? 17.084 0.090 7.806 1.00 81.88 200 ARG A O 1
ATOM 1562 N N . GLY A 1 201 ? 18.963 0.636 6.686 1.00 85.62 201 GLY A N 1
ATOM 1563 C CA . GLY A 1 201 ? 18.314 1.200 5.506 1.00 85.62 201 GLY A CA 1
ATOM 1564 C C . GLY A 1 201 ? 18.009 0.140 4.443 1.00 85.62 201 GLY A C 1
ATOM 1565 O O . GLY A 1 201 ? 18.813 -0.768 4.222 1.00 85.62 201 GLY A O 1
ATOM 1566 N N . PHE A 1 202 ? 16.875 0.258 3.756 1.00 88.88 202 PHE A N 1
ATOM 1567 C CA . PHE A 1 202 ? 16.558 -0.545 2.578 1.00 88.88 202 PHE A CA 1
ATOM 1568 C C . PHE A 1 202 ? 15.634 0.180 1.592 1.00 88.88 202 PHE A C 1
ATOM 1570 O O . PHE A 1 202 ? 14.861 1.059 1.965 1.00 88.88 202 PHE A O 1
ATOM 1577 N N . THR A 1 203 ? 15.686 -0.221 0.323 1.00 91.94 203 THR A N 1
ATOM 1578 C CA . THR A 1 203 ? 14.746 0.205 -0.725 1.00 91.94 203 THR A CA 1
ATOM 1579 C C . THR A 1 203 ? 13.847 -0.959 -1.130 1.00 91.94 203 THR A C 1
ATOM 1581 O O . THR A 1 203 ? 14.129 -2.119 -0.807 1.00 91.94 203 THR A O 1
ATOM 1584 N N . LEU A 1 204 ? 12.741 -0.653 -1.816 1.00 91.44 204 LEU A N 1
ATOM 1585 C CA . LEU A 1 204 ? 11.806 -1.683 -2.274 1.00 91.44 204 LEU A CA 1
ATOM 1586 C C . LEU A 1 204 ? 12.125 -2.199 -3.679 1.00 91.44 204 LEU A C 1
ATOM 1588 O O . LEU A 1 204 ? 12.064 -3.404 -3.942 1.00 91.44 204 LEU A O 1
ATOM 1592 N N . LEU A 1 205 ? 12.451 -1.277 -4.579 1.00 93.31 205 LEU A N 1
ATOM 1593 C CA . LEU A 1 205 ? 12.649 -1.526 -5.999 1.00 93.31 205 LEU A CA 1
ATOM 1594 C C . LEU A 1 205 ? 13.892 -0.781 -6.487 1.00 93.31 205 LEU A C 1
ATOM 1596 O O . LEU A 1 205 ? 14.251 0.264 -5.950 1.00 93.31 205 LEU A O 1
ATOM 1600 N N . GLN A 1 206 ? 14.481 -1.285 -7.561 1.00 89.88 206 GLN A N 1
ATOM 1601 C CA . GLN A 1 206 ? 15.358 -0.536 -8.450 1.00 89.88 206 GLN A CA 1
ATOM 1602 C C . GLN A 1 206 ? 14.661 -0.418 -9.804 1.00 89.88 206 GLN A C 1
ATOM 1604 O O . GLN A 1 206 ? 14.015 -1.361 -10.264 1.00 89.88 206 GLN A O 1
ATOM 1609 N N . TYR A 1 207 ? 14.757 0.751 -10.429 1.00 88.38 207 TYR A N 1
ATOM 1610 C CA . TYR A 1 207 ? 14.068 1.029 -11.679 1.00 88.38 207 TYR A CA 1
ATOM 1611 C C . TYR A 1 207 ? 14.993 1.704 -12.681 1.00 88.38 207 TYR A C 1
ATOM 1613 O O . TYR A 1 207 ? 15.389 2.855 -12.486 1.00 88.38 207 TYR A O 1
ATOM 1621 N N . ASP A 1 208 ? 15.257 0.995 -13.775 1.00 80.12 208 ASP A N 1
ATOM 1622 C CA . ASP A 1 208 ? 16.045 1.485 -14.896 1.00 80.12 208 ASP A CA 1
ATOM 1623 C C . ASP A 1 208 ? 15.103 1.751 -16.073 1.00 80.12 208 ASP A C 1
ATOM 1625 O O . ASP A 1 208 ? 14.289 0.905 -16.452 1.00 80.12 208 ASP A O 1
ATOM 1629 N N . PHE A 1 209 ? 15.185 2.946 -16.660 1.00 72.69 209 PHE A N 1
ATOM 1630 C CA . PHE A 1 209 ? 14.363 3.298 -17.814 1.00 72.69 209 PHE A CA 1
ATOM 1631 C C . PHE A 1 209 ? 15.152 4.078 -18.853 1.00 72.69 209 PHE A C 1
ATOM 1633 O O . PHE A 1 209 ? 15.954 4.956 -18.532 1.00 72.69 209 PHE A O 1
ATOM 1640 N N . VAL A 1 210 ? 14.854 3.791 -20.116 1.00 67.62 210 VAL A N 1
ATOM 1641 C CA . VAL A 1 210 ? 15.381 4.508 -21.275 1.00 67.62 210 VAL A CA 1
ATOM 1642 C C . VAL A 1 210 ? 14.218 5.223 -21.955 1.00 67.62 210 VAL A C 1
ATOM 1644 O O . VAL A 1 210 ? 13.092 4.724 -22.001 1.00 67.62 210 VAL A O 1
ATOM 1647 N N . ARG A 1 211 ? 14.476 6.432 -22.446 1.00 69.44 211 ARG A N 1
ATOM 1648 C CA . ARG A 1 211 ? 13.553 7.163 -23.315 1.00 69.44 211 ARG A CA 1
ATOM 1649 C C . ARG A 1 211 ? 14.215 7.368 -24.661 1.00 69.44 211 ARG A C 1
ATOM 1651 O O . ARG A 1 211 ? 15.433 7.518 -24.722 1.00 69.44 211 ARG A O 1
ATOM 1658 N N . ASP A 1 212 ? 13.410 7.414 -25.7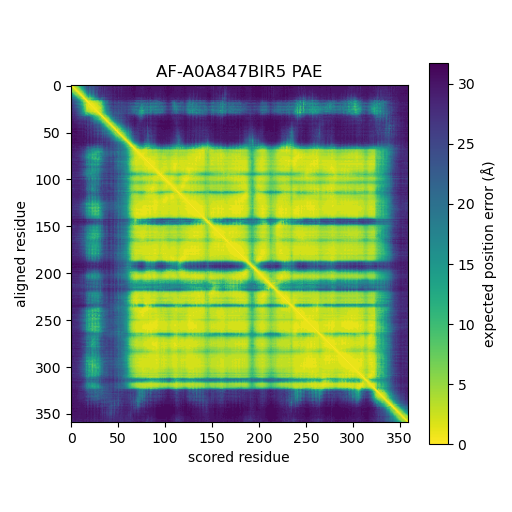12 1.00 71.75 212 ASP A N 1
ATOM 1659 C CA . ASP A 1 212 ? 13.904 7.849 -27.012 1.00 71.75 212 ASP A CA 1
ATOM 1660 C C . ASP A 1 212 ? 14.186 9.364 -27.041 1.00 71.75 212 ASP A C 1
ATOM 1662 O O . ASP A 1 212 ? 13.947 10.103 -26.076 1.00 71.75 212 ASP A O 1
ATOM 1666 N N . THR A 1 213 ? 14.707 9.832 -28.174 1.00 72.25 213 THR A N 1
ATOM 1667 C CA . THR A 1 213 ? 15.033 11.243 -28.430 1.00 72.25 213 THR A CA 1
ATOM 1668 C C . THR A 1 213 ? 13.817 12.170 -28.348 1.00 72.25 213 THR A C 1
ATOM 1670 O O . THR A 1 213 ? 13.967 13.353 -28.049 1.00 72.25 213 THR A O 1
ATOM 1673 N N . GLU A 1 214 ? 12.607 11.640 -28.526 1.00 69.38 214 GLU A N 1
ATOM 1674 C CA . GLU A 1 214 ? 11.339 12.361 -28.393 1.00 69.38 214 GLU A CA 1
ATOM 1675 C C . GLU A 1 214 ? 10.749 12.273 -26.974 1.00 69.38 214 GLU A C 1
ATOM 1677 O O . GLU A 1 214 ? 9.622 12.705 -26.722 1.00 69.38 214 GLU A O 1
ATOM 1682 N N . ARG A 1 215 ? 11.520 11.743 -26.014 1.00 67.19 215 ARG A N 1
ATOM 1683 C CA . ARG A 1 215 ? 11.140 11.525 -24.610 1.00 67.19 215 ARG A CA 1
ATOM 1684 C C . ARG A 1 215 ? 9.973 10.551 -24.425 1.00 67.19 215 ARG A C 1
ATOM 1686 O O . ARG A 1 215 ? 9.397 10.513 -23.326 1.00 67.19 215 ARG A O 1
ATOM 1693 N N . ARG A 1 216 ? 9.643 9.749 -25.440 1.00 65.12 216 ARG A N 1
ATOM 1694 C CA . ARG A 1 216 ? 8.654 8.676 -25.345 1.00 65.12 216 ARG A CA 1
ATOM 1695 C C . ARG A 1 216 ? 9.282 7.473 -24.649 1.00 65.12 216 ARG A C 1
ATOM 1697 O O . ARG A 1 216 ? 10.478 7.204 -24.758 1.00 65.12 216 ARG A O 1
ATOM 1704 N N . TYR A 1 217 ? 8.460 6.760 -23.885 1.00 65.62 217 TYR A N 1
ATOM 1705 C CA . TYR A 1 217 ? 8.858 5.468 -23.341 1.00 65.62 217 TYR A CA 1
ATOM 1706 C C . TYR A 1 217 ? 8.815 4.454 -24.473 1.00 65.62 217 TYR A C 1
ATOM 1708 O O . TYR A 1 217 ? 7.743 4.194 -25.021 1.00 65.62 217 TYR A O 1
ATOM 1716 N N . THR A 1 218 ? 9.967 3.907 -24.827 1.00 63.03 218 THR A N 1
ATOM 1717 C CA . THR A 1 218 ? 10.090 2.888 -25.865 1.00 63.03 218 THR A CA 1
ATOM 1718 C C . THR A 1 218 ? 10.506 1.565 -25.230 1.00 63.03 218 THR A C 1
ATOM 1720 O O . THR A 1 218 ? 11.279 1.531 -24.278 1.00 63.03 218 THR A O 1
ATOM 1723 N N . GLY A 1 219 ? 9.956 0.461 -25.738 1.00 71.12 219 GLY A N 1
ATOM 1724 C CA . GLY A 1 219 ? 10.351 -0.887 -25.329 1.00 71.12 219 GLY A CA 1
ATOM 1725 C C . GLY A 1 219 ? 9.761 -1.391 -24.006 1.00 71.12 219 GLY A C 1
ATOM 1726 O O . GLY A 1 219 ? 8.731 -0.914 -23.516 1.00 71.12 219 GLY A O 1
ATOM 1727 N N . LYS A 1 220 ? 10.404 -2.435 -23.474 1.00 80.25 220 LYS A N 1
ATOM 1728 C CA . LYS A 1 220 ? 10.057 -3.067 -22.198 1.00 80.25 220 LYS A CA 1
ATOM 1729 C C . LYS A 1 220 ? 10.634 -2.261 -21.037 1.00 80.25 220 LYS A C 1
ATOM 1731 O O . LYS A 1 220 ? 11.716 -1.694 -21.141 1.00 80.25 220 LYS A O 1
ATOM 1736 N N . TRP A 1 221 ? 9.901 -2.216 -19.934 1.00 85.94 221 TRP A N 1
ATOM 1737 C CA . TRP A 1 221 ? 10.330 -1.585 -18.694 1.00 85.94 221 TRP A CA 1
ATOM 1738 C C . TRP A 1 221 ? 10.989 -2.644 -17.825 1.00 85.94 221 TRP A C 1
ATOM 1740 O O . TRP A 1 221 ? 10.459 -3.750 -17.724 1.00 85.94 221 TRP A O 1
ATOM 1750 N N . HIS A 1 222 ? 12.118 -2.294 -17.213 1.00 89.00 222 HIS A N 1
ATOM 1751 C CA . HIS A 1 222 ? 12.886 -3.191 -16.362 1.00 89.00 222 HIS A CA 1
ATOM 1752 C C . HIS A 1 222 ? 12.847 -2.693 -14.916 1.00 89.00 222 HIS A C 1
ATOM 1754 O O . HIS A 1 222 ? 13.316 -1.596 -14.603 1.00 89.00 222 HIS A O 1
ATOM 1760 N N . VAL A 1 223 ? 12.261 -3.494 -14.029 1.00 91.44 223 VAL A N 1
ATOM 1761 C CA . VAL A 1 223 ? 12.203 -3.203 -12.591 1.00 91.44 223 VAL A CA 1
ATOM 1762 C C . VAL A 1 223 ? 12.813 -4.370 -11.836 1.00 91.44 223 VAL A C 1
ATOM 1764 O O . VAL A 1 223 ? 12.388 -5.505 -12.017 1.00 91.44 223 VAL A O 1
ATOM 1767 N N . THR A 1 224 ? 13.748 -4.103 -10.936 1.00 91.88 224 THR A N 1
ATOM 1768 C CA . THR A 1 224 ? 14.319 -5.124 -10.054 1.00 91.88 224 THR A CA 1
ATOM 1769 C C . THR A 1 224 ? 13.705 -5.016 -8.669 1.00 91.88 224 THR A C 1
ATOM 1771 O O . THR A 1 224 ? 13.662 -3.938 -8.077 1.00 91.88 224 THR A O 1
ATOM 1774 N N . VAL A 1 225 ? 13.231 -6.139 -8.128 1.00 91.31 225 VAL A N 1
ATOM 1775 C CA . VAL A 1 225 ? 12.783 -6.205 -6.732 1.00 91.31 225 VAL A CA 1
ATOM 1776 C C . VAL A 1 225 ? 14.015 -6.332 -5.847 1.00 91.31 225 VAL A C 1
ATOM 1778 O O . VAL A 1 225 ? 14.791 -7.278 -5.992 1.00 91.31 225 VAL A O 1
ATOM 1781 N N . ALA A 1 226 ? 14.197 -5.387 -4.926 1.00 89.31 226 ALA A N 1
ATOM 1782 C CA . ALA A 1 226 ? 15.345 -5.402 -4.034 1.00 89.31 226 ALA A CA 1
ATOM 1783 C C . ALA A 1 226 ? 15.337 -6.661 -3.152 1.00 89.31 226 ALA A C 1
ATOM 1785 O O . ALA A 1 226 ? 14.291 -7.126 -2.694 1.00 89.31 226 ALA A O 1
ATOM 1786 N N . ALA A 1 227 ? 16.522 -7.193 -2.867 1.00 84.62 227 ALA A N 1
ATOM 1787 C CA . ALA A 1 227 ? 16.698 -8.339 -1.981 1.00 84.62 227 ALA A CA 1
ATOM 1788 C C . ALA A 1 227 ? 16.060 -8.142 -0.594 1.00 84.62 227 ALA A C 1
ATOM 1790 O O . ALA A 1 227 ? 15.438 -9.051 -0.046 1.00 84.62 227 ALA A O 1
ATOM 1791 N N . SER A 1 228 ? 16.173 -6.929 -0.048 1.00 83.38 228 SER A N 1
ATOM 1792 C CA . SER A 1 228 ? 15.504 -6.504 1.183 1.00 83.38 228 SER A CA 1
ATOM 1793 C C . SER A 1 228 ? 14.001 -6.742 1.134 1.00 83.38 228 SER A C 1
ATOM 1795 O O . SER A 1 228 ? 13.443 -7.242 2.103 1.00 83.38 228 SER A O 1
ATOM 1797 N N . THR A 1 229 ? 13.361 -6.446 0.004 1.00 87.25 229 THR A N 1
ATOM 1798 C CA . THR A 1 229 ? 11.925 -6.659 -0.206 1.00 87.25 229 THR A CA 1
ATOM 1799 C C . THR A 1 229 ? 11.569 -8.132 -0.199 1.00 87.25 229 THR A C 1
ATOM 1801 O O . THR A 1 229 ? 10.570 -8.505 0.405 1.00 87.25 229 THR A O 1
ATOM 1804 N N . VAL A 1 230 ? 12.389 -8.981 -0.827 1.00 86.12 230 VAL A N 1
ATOM 1805 C CA . VAL A 1 230 ? 12.183 -10.439 -0.824 1.00 86.12 230 VAL A CA 1
ATOM 1806 C C . VAL A 1 230 ? 12.268 -10.992 0.601 1.00 86.12 230 VAL A C 1
ATOM 1808 O O . VAL A 1 230 ? 11.433 -11.802 0.992 1.00 86.12 230 VAL A O 1
ATOM 1811 N N . ASN A 1 231 ? 13.194 -10.485 1.419 1.00 83.38 231 ASN A N 1
ATOM 1812 C CA . ASN A 1 231 ? 13.323 -10.880 2.826 1.00 83.38 231 ASN A CA 1
ATOM 1813 C C . ASN A 1 231 ? 12.111 -10.496 3.694 1.00 83.38 231 ASN A C 1
ATOM 1815 O O . ASN A 1 231 ? 11.915 -11.089 4.752 1.00 83.38 231 ASN A O 1
ATOM 1819 N N . LEU A 1 232 ? 11.264 -9.558 3.255 1.00 84.06 232 LEU A N 1
ATOM 1820 C CA . LEU A 1 232 ? 10.018 -9.241 3.961 1.00 84.06 232 LEU A CA 1
ATOM 1821 C C . LEU A 1 232 ? 8.955 -10.349 3.825 1.00 84.06 232 LEU A C 1
ATOM 1823 O O . LEU A 1 232 ? 7.980 -10.339 4.571 1.00 84.06 232 LEU A O 1
ATOM 1827 N N . PHE A 1 233 ? 9.129 -11.300 2.900 1.00 82.31 233 PHE A N 1
ATOM 1828 C CA . PHE A 1 233 ? 8.199 -12.407 2.634 1.00 82.31 233 PHE A CA 1
ATOM 1829 C C . PHE A 1 233 ? 8.525 -13.696 3.400 1.00 82.31 233 PHE A C 1
ATOM 1831 O O . PHE A 1 233 ? 8.175 -14.791 2.955 1.00 82.31 233 PHE A O 1
ATOM 1838 N N . TRP A 1 234 ? 9.197 -13.600 4.545 1.00 76.94 234 TRP A N 1
ATOM 1839 C CA . TRP A 1 234 ? 9.430 -14.773 5.380 1.00 76.94 234 TRP A CA 1
ATOM 1840 C C . TRP A 1 234 ? 8.106 -15.421 5.837 1.00 76.94 234 TRP A C 1
ATOM 1842 O O . TRP A 1 234 ? 7.039 -14.794 5.841 1.00 76.94 234 TRP A O 1
ATOM 1852 N N . ILE A 1 235 ? 8.156 -16.721 6.137 1.00 58.06 235 ILE A N 1
ATOM 1853 C CA . ILE A 1 235 ? 6.968 -17.564 6.353 1.00 58.06 235 ILE A CA 1
ATOM 1854 C C . ILE A 1 235 ? 6.085 -16.978 7.462 1.00 58.06 235 ILE A C 1
ATOM 1856 O O . ILE A 1 235 ? 6.556 -16.725 8.561 1.00 58.06 235 ILE A O 1
ATOM 1860 N N . GLY A 1 236 ? 4.797 -16.763 7.167 1.00 65.00 236 GLY A N 1
ATOM 1861 C CA . GLY A 1 236 ? 3.818 -16.180 8.098 1.00 65.00 236 GLY A CA 1
ATOM 1862 C C . GLY A 1 236 ? 3.749 -14.644 8.104 1.00 65.00 236 GLY A C 1
ATOM 1863 O O . GLY A 1 236 ? 2.872 -14.075 8.754 1.00 65.00 236 GLY A O 1
ATOM 1864 N N . HIS A 1 237 ? 4.620 -13.958 7.355 1.00 82.19 237 HIS A N 1
ATOM 1865 C CA . HIS A 1 237 ? 4.773 -12.495 7.413 1.00 82.19 237 HIS A CA 1
ATOM 1866 C C . HIS A 1 237 ? 4.348 -11.754 6.150 1.00 82.19 237 HIS A C 1
ATOM 1868 O O . HIS A 1 237 ? 4.609 -10.560 5.998 1.00 82.19 237 HIS A O 1
ATOM 1874 N N . TYR A 1 238 ? 3.600 -12.427 5.286 1.00 90.88 238 TYR A N 1
ATOM 1875 C CA . TYR A 1 238 ? 2.919 -11.829 4.150 1.00 90.88 238 TYR A CA 1
ATOM 1876 C C . TYR A 1 238 ? 1.468 -12.301 4.102 1.00 90.88 238 TYR A C 1
ATOM 1878 O O . TYR A 1 238 ? 1.124 -13.345 4.659 1.00 90.88 238 TYR A O 1
ATOM 1886 N N . SER A 1 239 ? 0.633 -11.525 3.421 1.00 91.69 239 SER A N 1
ATOM 1887 C CA . SER A 1 239 ? -0.774 -11.853 3.199 1.00 91.69 239 SER A CA 1
ATOM 1888 C C . SER A 1 239 ? -1.117 -11.736 1.732 1.00 91.69 239 SER A C 1
ATOM 1890 O O . SER A 1 239 ? -0.424 -11.055 0.971 1.00 91.69 239 SER A O 1
ATOM 1892 N N . ARG A 1 240 ? -2.176 -12.438 1.340 1.00 92.25 240 ARG A N 1
ATOM 1893 C CA . ARG A 1 240 ? -2.679 -12.483 -0.028 1.00 92.25 240 ARG A CA 1
ATOM 1894 C C . ARG A 1 240 ? -4.045 -11.817 -0.086 1.00 92.25 240 ARG A C 1
ATOM 1896 O O . ARG A 1 240 ? -4.815 -11.887 0.868 1.00 92.25 240 ARG A O 1
ATOM 1903 N N . ILE A 1 241 ? -4.323 -11.165 -1.203 1.00 92.31 241 ILE A N 1
ATOM 1904 C CA . ILE A 1 241 ? -5.613 -10.555 -1.508 1.00 92.31 241 ILE A CA 1
ATOM 1905 C C . ILE A 1 241 ? -6.081 -11.002 -2.886 1.00 92.31 241 ILE A C 1
ATOM 1907 O O . ILE A 1 241 ? -5.275 -11.117 -3.813 1.00 92.31 241 ILE A O 1
ATOM 1911 N N . HIS A 1 242 ? -7.391 -11.184 -3.043 1.00 91.25 242 HIS A N 1
ATOM 1912 C CA . HIS A 1 242 ? -7.981 -11.407 -4.356 1.00 91.25 242 HIS A CA 1
ATOM 1913 C C . HIS A 1 242 ? -7.948 -10.102 -5.157 1.00 91.25 242 HIS A C 1
ATOM 1915 O O . HIS A 1 242 ? -8.543 -9.093 -4.763 1.00 91.25 242 HIS A O 1
ATOM 1921 N N . TRP A 1 243 ? -7.248 -10.112 -6.288 1.00 92.69 243 TRP A N 1
ATOM 1922 C CA . TRP A 1 243 ? -6.916 -8.892 -7.014 1.00 92.69 243 TRP A CA 1
ATOM 1923 C C . TRP A 1 243 ? -8.130 -8.247 -7.676 1.00 92.69 243 TRP A C 1
ATOM 1925 O O . TRP A 1 243 ? -8.278 -7.027 -7.639 1.00 92.69 243 TRP A O 1
ATOM 1935 N N . ASP A 1 244 ? -9.039 -9.050 -8.233 1.00 88.69 244 ASP A N 1
ATOM 1936 C CA . ASP A 1 244 ? -10.234 -8.507 -8.886 1.00 88.69 244 ASP A CA 1
ATOM 1937 C C . ASP A 1 244 ? -11.163 -7.788 -7.907 1.00 88.69 244 ASP A C 1
ATOM 1939 O O . ASP A 1 244 ? -11.614 -6.688 -8.209 1.00 88.69 244 ASP A O 1
ATOM 1943 N N . LEU A 1 245 ? -11.353 -8.327 -6.697 1.00 89.69 245 LEU A N 1
ATOM 1944 C CA . LEU A 1 245 ? -12.105 -7.645 -5.641 1.00 89.69 245 LEU A CA 1
ATOM 1945 C C . LEU A 1 245 ? -11.404 -6.354 -5.213 1.00 89.69 245 LEU A C 1
ATOM 1947 O O . LEU A 1 245 ? -12.054 -5.332 -5.020 1.00 89.69 245 LEU A O 1
ATOM 1951 N N . HIS A 1 246 ? -10.072 -6.376 -5.101 1.00 93.62 246 HIS A N 1
ATOM 1952 C CA . HIS A 1 246 ? -9.307 -5.192 -4.725 1.00 93.62 246 HIS A CA 1
ATOM 1953 C C . HIS A 1 246 ? -9.460 -4.044 -5.738 1.00 93.62 246 HIS A C 1
ATOM 1955 O O . HIS A 1 246 ? -9.608 -2.889 -5.338 1.00 93.62 246 HIS A O 1
ATOM 1961 N N . LYS A 1 247 ? -9.476 -4.352 -7.042 1.00 92.62 247 LYS A N 1
ATOM 1962 C CA . LYS A 1 247 ? -9.633 -3.356 -8.117 1.00 92.62 247 LYS A CA 1
ATOM 1963 C C . LYS A 1 247 ? -10.998 -2.663 -8.118 1.00 92.62 247 LYS A C 1
ATOM 1965 O O . LYS A 1 247 ? -11.075 -1.511 -8.543 1.00 92.62 247 LYS A O 1
ATOM 1970 N N . GLU A 1 248 ? -12.049 -3.320 -7.629 1.00 92.88 248 GLU A N 1
ATOM 1971 C CA . GLU A 1 248 ? -13.390 -2.722 -7.531 1.00 92.88 248 GLU A CA 1
ATOM 1972 C C . GLU A 1 248 ? -13.500 -1.674 -6.409 1.00 92.88 248 GLU A C 1
ATOM 1974 O O . GLU A 1 248 ? -14.389 -0.819 -6.441 1.00 92.88 248 GLU A O 1
ATOM 1979 N N . ILE A 1 249 ? -12.575 -1.683 -5.442 1.00 95.00 249 ILE A N 1
ATOM 1980 C CA . ILE A 1 249 ? -12.565 -0.721 -4.339 1.00 95.00 249 ILE A CA 1
ATOM 1981 C C . ILE A 1 249 ? -12.175 0.668 -4.856 1.00 95.00 249 ILE A C 1
ATOM 1983 O O . ILE A 1 249 ? -11.093 0.884 -5.418 1.00 95.00 249 ILE A O 1
ATOM 1987 N N . ARG A 1 250 ? -13.029 1.659 -4.604 1.00 92.44 250 ARG A N 1
ATOM 1988 C CA . ARG A 1 250 ? -12.872 3.047 -5.053 1.00 92.44 250 ARG A CA 1
ATOM 1989 C C . ARG A 1 250 ? -12.256 3.930 -3.976 1.00 92.44 250 ARG A C 1
ATOM 1991 O O . ARG A 1 250 ? -11.435 4.791 -4.299 1.00 92.44 250 ARG A O 1
ATOM 1998 N N . SER A 1 251 ? -12.640 3.756 -2.710 1.00 94.44 251 SER A N 1
ATOM 1999 C CA . SER A 1 251 ? -12.111 4.579 -1.618 1.00 94.44 251 SER A CA 1
ATOM 2000 C C . SER A 1 251 ? -10.668 4.195 -1.269 1.00 94.44 251 SER A C 1
ATOM 2002 O O . SER A 1 251 ? -10.403 3.030 -0.965 1.00 94.44 251 SER A O 1
ATOM 2004 N N . PRO A 1 252 ? -9.725 5.157 -1.188 1.00 95.75 252 PRO A N 1
ATOM 2005 C CA . PRO A 1 252 ? -8.383 4.881 -0.676 1.00 95.75 252 PRO A CA 1
ATOM 2006 C C . PRO A 1 252 ? -8.403 4.307 0.746 1.00 95.75 252 PRO A C 1
ATOM 2008 O O . PRO A 1 252 ? -7.609 3.435 1.076 1.00 95.75 252 PRO A O 1
ATOM 2011 N N . LEU A 1 253 ? -9.333 4.755 1.595 1.00 97.38 253 LEU A N 1
ATOM 2012 C CA . LEU A 1 253 ? -9.454 4.205 2.944 1.00 97.38 253 LEU A CA 1
ATOM 2013 C C . LEU A 1 253 ? -9.951 2.756 2.918 1.00 97.38 253 LEU A C 1
ATOM 2015 O O . LEU A 1 253 ? -9.425 1.939 3.662 1.00 97.38 253 LEU A O 1
ATOM 2019 N N . ALA A 1 254 ? -10.902 2.412 2.046 1.00 97.19 254 ALA A N 1
ATOM 2020 C CA . ALA A 1 254 ? -11.351 1.028 1.911 1.00 97.19 254 ALA A CA 1
ATOM 2021 C C . ALA A 1 254 ? -10.234 0.121 1.369 1.00 97.19 254 ALA A C 1
ATOM 2023 O O . ALA A 1 254 ? -10.070 -0.986 1.872 1.00 97.19 254 ALA A O 1
ATOM 2024 N N . ARG A 1 255 ? -9.401 0.599 0.428 1.00 96.81 255 ARG A N 1
ATOM 2025 C CA . ARG A 1 255 ? -8.219 -0.155 -0.038 1.00 96.81 255 ARG A CA 1
ATOM 2026 C C . ARG A 1 255 ? -7.240 -0.415 1.094 1.00 96.81 255 ARG A C 1
ATOM 2028 O O . ARG A 1 255 ? -6.838 -1.559 1.288 1.00 96.81 255 ARG A O 1
ATOM 2035 N N . TYR A 1 256 ? -6.945 0.619 1.884 1.00 97.75 256 TYR A N 1
ATOM 2036 C CA . TYR A 1 256 ? -6.071 0.490 3.046 1.00 97.75 256 TYR A CA 1
ATOM 2037 C C . TYR A 1 256 ? -6.615 -0.558 4.023 1.00 97.75 256 TYR A C 1
ATOM 2039 O O . TYR A 1 256 ? -5.888 -1.451 4.450 1.00 97.75 256 TYR A O 1
ATOM 2047 N N . LEU A 1 257 ? -7.908 -0.473 4.348 1.00 96.81 257 LEU A N 1
ATOM 2048 C CA . LEU A 1 257 ? -8.559 -1.406 5.262 1.00 96.81 257 LEU A CA 1
ATOM 2049 C C . LEU A 1 257 ? -8.578 -2.832 4.706 1.00 96.81 257 LEU A C 1
ATOM 2051 O O . LEU A 1 257 ? -8.282 -3.751 5.457 1.00 96.81 257 LEU A O 1
ATOM 2055 N N . HIS A 1 258 ? -8.832 -3.029 3.410 1.00 95.69 258 HIS A N 1
ATOM 2056 C CA . HIS A 1 258 ? -8.766 -4.350 2.781 1.00 95.69 258 HIS A CA 1
ATOM 2057 C C . HIS A 1 258 ? -7.374 -4.981 2.939 1.00 95.69 258 HIS A C 1
ATOM 2059 O O . HIS A 1 258 ? -7.275 -6.134 3.358 1.00 95.69 258 HIS A O 1
ATOM 2065 N N . LEU A 1 259 ? -6.301 -4.219 2.686 1.00 95.56 259 LEU A N 1
ATOM 2066 C CA . LEU A 1 259 ? -4.928 -4.692 2.897 1.00 95.56 259 LEU A CA 1
ATOM 2067 C C . LEU A 1 259 ? -4.651 -5.015 4.367 1.00 95.56 259 LEU A C 1
ATOM 2069 O O . LEU A 1 259 ? -4.122 -6.081 4.671 1.00 95.56 259 LEU A O 1
ATOM 2073 N N . LEU A 1 260 ? -5.034 -4.122 5.283 1.00 94.81 260 LEU A N 1
ATOM 2074 C CA . LEU A 1 260 ? -4.856 -4.323 6.720 1.00 94.81 260 LEU A CA 1
ATOM 2075 C C . LEU A 1 260 ? -5.587 -5.585 7.201 1.00 94.81 260 LEU A C 1
ATOM 2077 O O . LEU A 1 260 ? -5.023 -6.383 7.948 1.00 94.81 260 LEU A O 1
ATOM 2081 N N . TYR A 1 261 ? -6.833 -5.768 6.775 1.00 93.38 261 TYR A N 1
ATOM 2082 C CA . TYR A 1 261 ? -7.705 -6.867 7.182 1.00 93.38 261 TYR A CA 1
ATOM 2083 C C . TYR A 1 261 ? -7.227 -8.218 6.672 1.00 93.38 261 TYR A C 1
ATOM 2085 O O . TYR A 1 261 ? -7.260 -9.182 7.433 1.00 93.38 261 TYR A O 1
ATOM 2093 N N . ALA A 1 262 ? -6.681 -8.266 5.454 1.00 91.25 262 ALA A N 1
ATOM 2094 C CA . ALA A 1 262 ? -6.073 -9.471 4.896 1.00 91.25 262 ALA A CA 1
ATOM 2095 C C . ALA A 1 262 ? -4.932 -10.027 5.764 1.00 91.25 262 ALA A C 1
ATOM 2097 O O . ALA A 1 262 ? -4.614 -11.209 5.683 1.00 91.25 262 ALA A O 1
ATOM 2098 N N . THR A 1 263 ? -4.340 -9.198 6.633 1.00 89.88 263 THR A N 1
ATOM 2099 C CA . THR A 1 263 ? -3.279 -9.636 7.546 1.00 89.88 263 THR A CA 1
ATOM 2100 C C . THR A 1 263 ? -3.757 -10.399 8.777 1.00 89.88 263 THR A C 1
ATOM 2102 O O . THR A 1 263 ? -2.929 -10.778 9.607 1.00 89.88 263 THR A O 1
ATOM 2105 N N . TYR A 1 264 ? -5.058 -10.638 8.927 1.00 86.44 264 TYR A N 1
ATOM 2106 C CA . TYR A 1 264 ? -5.632 -11.286 10.100 1.00 86.44 264 TYR A CA 1
ATOM 2107 C C . TYR A 1 264 ? -6.517 -12.470 9.742 1.00 86.44 264 TYR A C 1
ATOM 2109 O O . TYR A 1 264 ? -7.183 -12.485 8.716 1.00 86.44 264 TYR A O 1
ATOM 2117 N N . LYS A 1 265 ? -6.560 -13.448 10.652 1.00 73.94 265 LYS A N 1
ATOM 2118 C CA . LYS A 1 265 ? -7.329 -14.693 10.506 1.00 73.94 265 LYS A CA 1
ATOM 2119 C C . LYS A 1 265 ? -8.622 -14.727 11.336 1.00 73.94 265 LYS A C 1
ATOM 2121 O O . LYS A 1 265 ? -9.234 -15.779 11.461 1.00 73.94 265 LYS A O 1
ATOM 2126 N N . GLY A 1 266 ? -9.028 -13.613 11.949 1.00 71.00 266 GLY A N 1
ATOM 2127 C CA . GLY A 1 266 ? -10.157 -13.587 12.884 1.00 71.00 266 GLY A CA 1
ATOM 2128 C C . GLY A 1 266 ? -10.753 -12.199 13.093 1.00 71.00 266 GLY A C 1
ATOM 2129 O O . GLY A 1 266 ? -10.424 -11.254 12.376 1.00 71.00 266 GLY A O 1
ATOM 2130 N N . ALA A 1 267 ? -11.640 -12.084 14.085 1.00 77.81 267 ALA A N 1
ATOM 2131 C CA . ALA A 1 267 ? -12.330 -10.837 14.395 1.00 77.81 267 ALA A CA 1
ATOM 2132 C C . ALA A 1 267 ? -11.345 -9.731 14.795 1.00 77.81 267 ALA A C 1
ATOM 2134 O O . ALA A 1 267 ? -10.470 -9.924 15.643 1.00 77.81 267 ALA A O 1
ATOM 2135 N N . LEU A 1 268 ? -11.523 -8.548 14.208 1.00 85.50 268 LEU A N 1
ATOM 2136 C CA . LEU A 1 268 ? -10.649 -7.406 14.445 1.00 85.50 268 LEU A CA 1
ATOM 2137 C C . LEU A 1 268 ? -11.311 -6.341 15.286 1.00 85.50 268 LEU A C 1
ATOM 2139 O O . LEU A 1 268 ? -12.518 -6.126 15.206 1.00 85.50 268 LEU A O 1
ATOM 2143 N N . SER A 1 269 ? -10.496 -5.636 16.071 1.00 88.88 269 SER A N 1
ATOM 2144 C CA . SER A 1 269 ? -10.954 -4.479 16.821 1.00 88.88 269 SER A CA 1
ATOM 2145 C C . SER A 1 269 ? -9.930 -3.355 16.824 1.00 88.88 269 SER A C 1
ATOM 2147 O O . SER A 1 269 ? -8.833 -3.532 17.349 1.00 88.88 269 SER A O 1
ATOM 2149 N N . PHE A 1 270 ? -10.312 -2.168 16.351 1.00 91.19 270 PHE A N 1
ATOM 2150 C CA . PHE A 1 270 ? -9.427 -1.000 16.312 1.00 91.19 270 PHE A CA 1
ATOM 2151 C C . PHE A 1 270 ? -10.041 0.239 16.967 1.00 91.19 270 PHE A C 1
ATOM 2153 O O . PHE A 1 270 ? -11.250 0.471 16.891 1.00 91.19 270 PHE A O 1
ATOM 2160 N N . GLY A 1 271 ? -9.196 1.057 17.601 1.00 91.94 271 GLY A N 1
ATOM 2161 C CA . GLY A 1 271 ? -9.569 2.419 17.995 1.00 91.94 271 GLY A CA 1
ATOM 2162 C C . GLY A 1 271 ? -9.633 3.348 16.779 1.00 91.94 271 GLY A C 1
ATOM 2163 O O . GLY A 1 271 ? -8.942 3.119 15.787 1.00 91.94 271 GLY A O 1
ATOM 2164 N N . LEU A 1 272 ? -10.444 4.406 16.843 1.00 93.75 272 LEU A N 1
ATOM 2165 C CA . LEU A 1 272 ? -10.589 5.340 15.720 1.00 93.75 272 LEU A CA 1
ATOM 2166 C C . LEU A 1 272 ? -9.296 6.136 15.476 1.00 93.75 272 LEU A C 1
ATOM 2168 O O . LEU A 1 272 ? -8.872 6.287 14.335 1.00 93.75 272 LEU A O 1
ATOM 2172 N N . GLU A 1 273 ? -8.650 6.594 16.543 1.00 92.81 273 GLU A N 1
ATOM 2173 C CA . GLU A 1 273 ? -7.370 7.307 16.526 1.00 92.81 273 GLU A CA 1
ATOM 2174 C C . GLU A 1 273 ? -6.239 6.394 16.045 1.00 92.81 273 GLU A C 1
ATOM 2176 O O . GLU A 1 273 ? -5.391 6.804 15.259 1.00 92.81 273 GLU A O 1
ATOM 2181 N N . GLN A 1 274 ? -6.273 5.125 16.461 1.00 93.50 274 GLN A N 1
ATOM 2182 C CA . GLN A 1 274 ? -5.324 4.115 16.004 1.00 93.50 274 GLN A CA 1
ATOM 2183 C C . GLN A 1 274 ? -5.429 3.910 14.487 1.00 93.50 274 GLN A C 1
ATOM 2185 O O . GLN A 1 274 ? -4.415 3.944 13.800 1.00 93.50 274 GLN A O 1
ATOM 2190 N N . LEU A 1 275 ? -6.645 3.747 13.948 1.00 94.81 275 LEU A N 1
ATOM 2191 C CA . LEU A 1 275 ? -6.849 3.636 12.498 1.00 94.81 275 LEU A CA 1
ATOM 2192 C C . LEU A 1 275 ? -6.418 4.899 11.760 1.00 94.81 275 LEU A C 1
ATOM 2194 O O . LEU A 1 275 ? -5.820 4.802 10.693 1.00 94.81 275 LEU A O 1
ATOM 2198 N N . HIS A 1 276 ? -6.719 6.072 12.319 1.00 95.62 276 HIS A N 1
ATOM 2199 C CA . HIS A 1 276 ? -6.330 7.357 11.741 1.00 95.62 276 HIS A CA 1
ATOM 2200 C C . HIS A 1 276 ? -4.813 7.443 11.540 1.00 95.62 276 HIS A C 1
ATOM 2202 O O . HIS A 1 276 ? -4.365 7.744 10.432 1.00 95.62 276 HIS A O 1
ATOM 2208 N N . ALA A 1 277 ? -4.049 7.074 12.571 1.00 93.69 277 ALA A N 1
ATOM 2209 C CA . ALA A 1 277 ? -2.593 7.031 12.532 1.00 93.69 277 ALA A CA 1
ATOM 2210 C C . ALA A 1 277 ? -2.064 5.956 11.568 1.00 93.69 277 ALA A C 1
ATOM 2212 O O . ALA A 1 277 ? -1.222 6.250 10.722 1.00 93.69 277 ALA A O 1
ATOM 2213 N N . LEU A 1 278 ? -2.602 4.733 11.639 1.00 93.94 278 LEU A N 1
ATOM 2214 C CA . LEU A 1 278 ? -2.173 3.600 10.814 1.00 93.94 278 LEU A CA 1
ATOM 2215 C C . LEU A 1 278 ? -2.350 3.854 9.314 1.00 93.94 278 LEU A C 1
ATOM 2217 O O . LEU A 1 278 ? -1.467 3.521 8.533 1.00 93.94 278 LEU A O 1
ATOM 2221 N N . CYS A 1 279 ? -3.447 4.490 8.898 1.00 95.06 279 CYS A N 1
ATOM 2222 C CA . CYS A 1 279 ? -3.657 4.832 7.488 1.00 95.06 279 CYS A CA 1
ATOM 2223 C C . CYS A 1 279 ? -2.979 6.145 7.060 1.00 95.06 279 CYS A C 1
ATOM 2225 O O . CYS A 1 279 ? -3.134 6.568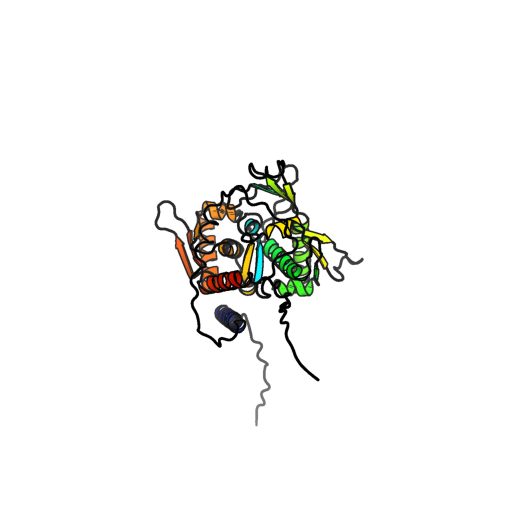 5.914 1.00 95.06 279 CYS A O 1
ATOM 2227 N N . GLY A 1 280 ? -2.249 6.816 7.960 1.00 93.25 280 GLY A N 1
ATOM 2228 C CA . GLY A 1 280 ? -1.579 8.086 7.674 1.00 93.25 280 GLY A CA 1
ATOM 2229 C C . GLY A 1 280 ? -2.545 9.204 7.264 1.00 93.25 280 GLY A C 1
ATOM 2230 O O . GLY A 1 280 ? -2.202 10.045 6.433 1.00 93.25 280 GLY A O 1
ATOM 2231 N N . SER A 1 281 ? -3.774 9.195 7.790 1.00 93.25 281 SER A N 1
ATOM 2232 C CA . SER A 1 281 ? -4.819 10.133 7.379 1.00 93.25 281 SER A CA 1
ATOM 2233 C C . SER A 1 281 ? -4.461 11.576 7.729 1.00 93.25 281 SER A C 1
ATOM 2235 O O . SER A 1 281 ? -4.141 11.909 8.866 1.00 93.25 281 SER A O 1
ATOM 2237 N N . GLN A 1 282 ? -4.615 12.478 6.760 1.00 89.19 282 GLN A N 1
ATOM 2238 C CA . GLN A 1 282 ? -4.434 13.919 6.975 1.00 89.19 282 GLN A CA 1
ATOM 2239 C C . GLN A 1 282 ? -5.723 14.627 7.448 1.00 89.19 282 GLN A C 1
ATOM 2241 O O . GLN A 1 282 ? -5.752 15.852 7.590 1.00 89.19 282 GLN A O 1
ATOM 2246 N N . GLN A 1 283 ? -6.819 13.888 7.668 1.00 91.00 283 GLN A N 1
ATOM 2247 C CA . GLN A 1 283 ? -8.092 14.460 8.117 1.00 91.00 283 GLN A CA 1
ATOM 2248 C C . GLN A 1 283 ? -7.970 14.979 9.555 1.00 91.00 283 GLN A C 1
ATOM 2250 O O . GLN A 1 283 ? -7.825 14.192 10.483 1.00 91.00 283 GLN A O 1
ATOM 2255 N N . LYS A 1 284 ? -8.086 16.295 9.754 1.00 88.69 284 LYS A N 1
ATOM 2256 C CA . LYS A 1 284 ? -7.939 16.926 11.076 1.00 88.69 284 LYS A CA 1
ATOM 2257 C C . LYS A 1 284 ? -9.118 16.655 12.010 1.00 88.69 284 LYS A C 1
ATOM 2259 O O . LYS A 1 284 ? -8.944 16.623 13.222 1.00 88.69 284 LYS A O 1
ATOM 2264 N N . HIS A 1 285 ? -10.321 16.486 11.461 1.00 93.31 285 HIS A N 1
ATOM 2265 C CA . HIS A 1 285 ? -11.528 16.334 12.266 1.00 93.31 285 HIS A CA 1
ATOM 2266 C C . HIS A 1 285 ? -11.901 14.858 12.436 1.00 93.31 285 HIS A C 1
ATOM 2268 O O . HIS A 1 285 ? -12.387 14.207 11.506 1.00 93.31 285 HIS A O 1
ATOM 2274 N N . LEU A 1 286 ? -11.705 14.329 13.645 1.00 91.50 286 LEU A N 1
ATOM 2275 C CA . LEU A 1 286 ? -11.901 12.910 13.944 1.00 91.50 286 LEU A CA 1
ATOM 2276 C C . LEU A 1 286 ? -13.343 12.408 13.692 1.00 91.50 286 LEU A C 1
ATOM 2278 O O . LEU A 1 286 ? -13.495 11.325 13.125 1.00 91.50 286 LEU A O 1
ATOM 2282 N N . PRO A 1 287 ? -14.418 13.175 13.975 1.00 93.50 287 PRO A N 1
ATOM 2283 C CA . PRO A 1 287 ? -15.772 12.792 13.562 1.00 93.50 287 PRO A CA 1
ATOM 2284 C C . PRO A 1 287 ? -15.952 12.681 12.042 1.00 93.50 287 PRO A C 1
ATOM 2286 O O . PRO A 1 287 ? -16.655 11.790 11.570 1.00 93.50 287 PRO A O 1
ATOM 2289 N N . ALA A 1 288 ? -15.291 13.536 11.254 1.00 94.25 288 ALA A N 1
ATOM 2290 C CA . ALA A 1 288 ? -15.340 13.434 9.793 1.00 94.25 288 ALA A CA 1
ATOM 2291 C C . ALA A 1 288 ? -14.573 12.197 9.301 1.00 94.25 288 ALA A C 1
ATOM 2293 O O . ALA A 1 288 ? -15.022 11.514 8.380 1.00 94.25 288 ALA A O 1
ATOM 2294 N N . PHE A 1 289 ? -13.453 11.869 9.954 1.00 95.44 289 PHE A N 1
ATOM 2295 C CA . PHE A 1 289 ? -12.735 10.622 9.708 1.00 95.44 289 PHE A CA 1
ATOM 2296 C C . PHE A 1 289 ? -13.591 9.396 10.052 1.00 95.44 289 PHE A C 1
ATOM 2298 O O . PHE A 1 289 ? -13.671 8.474 9.248 1.00 95.44 289 PHE A O 1
ATOM 2305 N N . ARG A 1 290 ? -14.327 9.412 11.171 1.00 95.62 290 ARG A N 1
ATOM 2306 C CA . ARG A 1 290 ? -15.283 8.349 11.526 1.00 95.62 290 ARG A CA 1
ATOM 2307 C C . ARG A 1 290 ? -16.310 8.103 10.423 1.00 95.62 290 ARG A C 1
ATOM 2309 O O . ARG A 1 290 ? -16.579 6.954 10.099 1.00 95.62 290 ARG A O 1
ATOM 2316 N N . GLN A 1 291 ? -16.856 9.166 9.834 1.00 96.31 291 GLN A N 1
ATOM 2317 C CA . GLN A 1 291 ? -17.791 9.047 8.710 1.00 96.31 291 GLN A CA 1
ATOM 2318 C C . GLN A 1 291 ? -17.124 8.477 7.453 1.00 96.31 291 GLN A C 1
ATOM 2320 O O . GLN A 1 291 ? -17.744 7.717 6.717 1.00 96.31 291 GLN A O 1
ATOM 2325 N N . ALA A 1 292 ? -15.853 8.803 7.205 1.00 96.44 292 ALA A N 1
ATOM 2326 C CA . ALA A 1 292 ? -15.095 8.177 6.124 1.00 96.44 292 ALA A CA 1
ATOM 2327 C C . ALA A 1 292 ? -14.865 6.678 6.374 1.00 96.44 292 ALA A C 1
ATOM 2329 O O . ALA A 1 292 ? -14.986 5.899 5.435 1.00 96.44 292 ALA A O 1
ATOM 2330 N N . VAL A 1 293 ? -14.586 6.279 7.621 1.00 97.31 293 VAL A N 1
ATOM 2331 C CA . VAL A 1 293 ? -14.474 4.866 8.016 1.00 97.31 293 VAL A CA 1
ATOM 2332 C C . VAL A 1 293 ? -15.798 4.142 7.795 1.00 97.31 293 VAL A C 1
ATOM 2334 O O . VAL A 1 293 ? -15.783 3.077 7.200 1.00 97.31 293 VAL A O 1
ATOM 2337 N N . ILE A 1 294 ? -16.931 4.721 8.206 1.00 97.38 294 ILE A N 1
ATOM 2338 C CA . ILE A 1 294 ? -18.262 4.125 7.987 1.00 97.38 294 ILE A CA 1
ATOM 2339 C C . ILE A 1 294 ? -18.493 3.854 6.495 1.00 97.38 294 ILE A C 1
ATOM 2341 O O . ILE A 1 294 ? -18.717 2.708 6.126 1.00 97.38 294 ILE A O 1
ATOM 2345 N N . ARG A 1 295 ? -18.299 4.858 5.631 1.00 97.75 295 ARG A N 1
ATOM 2346 C CA . ARG A 1 295 ? -18.438 4.682 4.175 1.00 97.75 295 ARG A CA 1
ATOM 2347 C C . ARG A 1 295 ? -17.486 3.638 3.594 1.00 97.75 295 ARG A C 1
ATOM 2349 O O . ARG A 1 295 ? -17.853 2.912 2.681 1.00 97.75 295 ARG A O 1
ATOM 2356 N N . ALA A 1 296 ? -16.252 3.578 4.097 1.00 97.44 296 ALA A N 1
ATOM 2357 C CA . ALA A 1 296 ? -15.290 2.572 3.660 1.00 97.44 296 ALA A CA 1
ATOM 2358 C C . ALA A 1 296 ? -15.734 1.156 4.056 1.00 97.44 296 ALA A C 1
ATOM 2360 O O . ALA A 1 296 ? -15.554 0.232 3.275 1.00 97.44 296 ALA A O 1
ATOM 2361 N N . GLN A 1 297 ? -16.337 0.984 5.234 1.00 97.19 297 GLN A N 1
ATOM 2362 C CA . GLN A 1 297 ? -16.866 -0.311 5.659 1.00 97.19 297 GLN A CA 1
ATOM 2363 C C . GLN A 1 297 ? -18.121 -0.718 4.892 1.00 97.19 297 GLN A C 1
ATOM 2365 O O . GLN A 1 297 ? -18.250 -1.881 4.532 1.00 97.19 297 GLN A O 1
ATOM 2370 N N . GLU A 1 298 ? -19.020 0.227 4.613 1.00 97.38 298 GLU A N 1
ATOM 2371 C CA . GLU A 1 298 ? -20.182 -0.001 3.744 1.00 97.38 298 GLU A CA 1
ATOM 2372 C C . GLU A 1 298 ? -19.732 -0.501 2.368 1.00 97.38 298 GLU A C 1
ATOM 2374 O O . GLU A 1 298 ? -20.202 -1.540 1.920 1.00 97.38 298 GLU A O 1
ATOM 2379 N N . GLU A 1 299 ? -18.736 0.152 1.761 1.00 97.06 299 GLU A N 1
ATOM 2380 C CA . GLU A 1 299 ? -18.156 -0.280 0.485 1.00 97.06 299 GLU A CA 1
ATOM 2381 C C . GLU A 1 299 ? -17.568 -1.700 0.559 1.00 97.06 299 GLU A C 1
ATOM 2383 O O . GLU A 1 299 ? -17.848 -2.532 -0.301 1.00 97.06 299 GLU A O 1
ATOM 2388 N N . LEU A 1 300 ? -16.777 -2.019 1.591 1.00 94.75 300 LEU A N 1
ATOM 2389 C CA . LEU A 1 300 ? -16.207 -3.365 1.747 1.00 94.75 300 LEU A CA 1
ATOM 2390 C C . LEU A 1 300 ? -17.278 -4.439 1.993 1.00 94.75 300 LEU A C 1
ATOM 2392 O O . LEU A 1 300 ? -17.119 -5.575 1.542 1.00 94.75 300 LEU A O 1
ATOM 2396 N N . HIS A 1 301 ? -18.354 -4.094 2.700 1.00 94.50 301 HIS A N 1
ATOM 2397 C CA . HIS A 1 301 ? -19.486 -4.981 2.951 1.00 94.50 301 HIS A CA 1
ATOM 2398 C C . HIS A 1 301 ? -20.298 -5.229 1.671 1.00 94.50 301 HIS A C 1
ATOM 2400 O O . HIS A 1 301 ? -20.609 -6.374 1.357 1.00 94.50 301 HIS A O 1
ATOM 2406 N N . GLU A 1 302 ? -20.577 -4.188 0.881 1.00 91.75 302 GLU A N 1
ATOM 2407 C CA . GLU A 1 302 ? -21.244 -4.303 -0.427 1.00 91.75 302 GLU A CA 1
ATOM 2408 C C . GLU A 1 302 ? -20.457 -5.181 -1.411 1.00 91.75 302 GLU A C 1
ATOM 2410 O O . GLU A 1 302 ? -21.047 -5.951 -2.166 1.00 91.75 302 GLU A O 1
ATOM 2415 N N . LEU A 1 303 ? -19.121 -5.109 -1.373 1.00 88.25 303 LEU A N 1
ATOM 2416 C CA . LEU A 1 303 ? -18.236 -5.972 -2.163 1.00 88.25 303 LEU A CA 1
ATOM 2417 C C . LEU A 1 303 ? -18.105 -7.402 -1.594 1.00 88.25 303 LEU A C 1
ATOM 2419 O O . LEU A 1 303 ? -17.419 -8.234 -2.187 1.00 88.25 303 LEU A O 1
ATOM 2423 N N . GLY A 1 304 ? -18.721 -7.698 -0.443 1.00 88.44 304 GLY A N 1
ATOM 2424 C CA . GLY A 1 304 ? -18.674 -9.008 0.214 1.00 88.44 304 GLY A CA 1
ATOM 2425 C C . GLY A 1 304 ? -17.319 -9.369 0.832 1.00 88.44 304 GLY A C 1
ATOM 2426 O O . GLY A 1 304 ? -17.087 -10.539 1.142 1.00 88.44 304 GLY A O 1
ATOM 2427 N N . ILE A 1 305 ? -16.421 -8.392 1.007 1.00 88.38 305 ILE A N 1
ATOM 2428 C CA . ILE A 1 305 ? -15.088 -8.586 1.604 1.00 88.38 305 ILE A CA 1
ATOM 2429 C C . ILE A 1 305 ? -15.218 -8.835 3.114 1.00 88.38 305 ILE A C 1
ATOM 2431 O O . ILE A 1 305 ? -14.525 -9.691 3.671 1.00 88.38 305 ILE A O 1
ATOM 2435 N N . ILE A 1 306 ? -16.134 -8.116 3.765 1.00 91.62 306 ILE A N 1
ATOM 2436 C CA . ILE A 1 306 ? -16.469 -8.267 5.186 1.00 91.62 306 ILE A CA 1
ATOM 2437 C C . ILE A 1 306 ? -17.929 -8.706 5.334 1.00 91.62 306 ILE A C 1
ATOM 2439 O O . ILE A 1 306 ? -18.773 -8.272 4.555 1.00 91.62 306 ILE A O 1
ATOM 2443 N N . ASP A 1 307 ? -18.219 -9.551 6.326 1.00 89.25 307 ASP A N 1
ATOM 2444 C CA . ASP A 1 307 ? -19.589 -10.009 6.620 1.00 89.25 307 ASP A CA 1
ATOM 2445 C C . ASP A 1 307 ? -20.305 -9.023 7.543 1.00 89.25 307 ASP A C 1
ATOM 2447 O O . ASP A 1 307 ? -21.435 -8.614 7.300 1.00 89.25 307 ASP A O 1
ATOM 2451 N N . ARG A 1 308 ? -19.632 -8.598 8.618 1.00 90.62 308 ARG A N 1
ATOM 2452 C CA . ARG A 1 308 ? -20.223 -7.701 9.618 1.00 90.62 308 ARG A CA 1
ATOM 2453 C C . ARG A 1 308 ? -19.217 -6.691 10.109 1.00 90.62 308 ARG A C 1
ATOM 2455 O O . ARG A 1 308 ? -18.027 -6.970 10.259 1.00 90.62 308 ARG A O 1
ATOM 2462 N N . TRP A 1 309 ? -19.717 -5.509 10.433 1.00 94.69 309 TRP A N 1
ATOM 2463 C CA . TRP A 1 309 ? -18.933 -4.500 11.119 1.00 94.69 309 TRP A CA 1
ATOM 2464 C C . TRP A 1 309 ? -19.822 -3.637 12.007 1.00 94.69 309 TRP A C 1
ATOM 2466 O O . TRP A 1 309 ? -21.029 -3.518 11.805 1.00 94.69 309 TRP A O 1
ATOM 2476 N N . GLY A 1 310 ? -19.218 -3.024 13.016 1.00 93.56 310 GLY A N 1
ATOM 2477 C CA . GLY A 1 310 ? -19.940 -2.139 13.916 1.00 93.56 310 GLY A CA 1
ATOM 2478 C C . GLY A 1 310 ? -19.030 -1.483 14.933 1.00 93.56 310 GLY A C 1
ATOM 2479 O O . GLY A 1 310 ? -17.869 -1.849 15.098 1.00 93.56 310 GLY A O 1
ATOM 2480 N N . TRP A 1 311 ? -19.556 -0.490 15.637 1.00 93.00 311 TRP A N 1
ATOM 2481 C CA . TRP A 1 311 ? -18.852 0.121 16.759 1.00 93.00 311 TRP A CA 1
ATOM 2482 C C . TRP A 1 311 ? -19.314 -0.512 18.063 1.00 93.00 311 TRP A C 1
ATOM 2484 O O . TRP A 1 311 ? -20.510 -0.687 18.268 1.00 93.00 311 TRP A O 1
ATOM 2494 N N . THR A 1 312 ? -18.380 -0.821 18.960 1.00 89.75 312 THR A N 1
ATOM 2495 C CA . THR A 1 312 ? -18.730 -1.310 20.296 1.00 89.75 312 THR A CA 1
ATOM 2496 C C . THR A 1 312 ? -19.492 -0.251 21.089 1.00 89.75 312 THR A C 1
ATOM 2498 O O . THR A 1 312 ? -19.190 0.942 20.993 1.00 89.75 312 THR A O 1
ATOM 2501 N N . ASP A 1 313 ? -20.417 -0.701 21.938 1.00 76.50 313 ASP A N 1
ATOM 2502 C CA . ASP A 1 313 ? -21.195 0.154 22.849 1.00 76.50 313 ASP A CA 1
ATOM 2503 C C . ASP A 1 313 ? -20.432 0.519 24.144 1.00 76.50 313 ASP A C 1
ATOM 2505 O O . ASP A 1 313 ? -20.981 0.871 25.183 1.00 76.50 313 ASP A O 1
ATOM 2509 N N . SER A 1 314 ? -19.104 0.412 24.111 1.00 77.19 314 SER A N 1
ATOM 2510 C CA . SER A 1 314 ? -18.234 0.755 25.233 1.00 77.19 314 SER A CA 1
ATOM 2511 C C . SER A 1 314 ? -17.868 2.240 25.225 1.00 77.19 314 SER A C 1
ATOM 2513 O O . SER A 1 314 ? -17.746 2.856 24.165 1.00 77.19 314 SER A O 1
ATOM 2515 N N . LYS A 1 315 ? -17.558 2.802 26.408 1.00 71.38 315 LYS A N 1
ATOM 2516 C CA . LYS A 1 315 ? -17.049 4.187 26.558 1.00 71.38 315 LYS A CA 1
ATOM 2517 C C . LYS A 1 315 ? -15.906 4.505 25.584 1.00 71.38 315 LYS A C 1
ATOM 2519 O O . LYS A 1 315 ? -15.852 5.590 25.016 1.00 71.38 315 LYS A O 1
ATOM 2524 N N . ARG A 1 316 ? -15.008 3.538 25.363 1.00 74.19 316 ARG A N 1
ATOM 2525 C CA . ARG A 1 316 ? -14.023 3.562 24.274 1.00 74.19 316 ARG A CA 1
ATOM 2526 C C . ARG A 1 316 ? -14.609 2.816 23.081 1.00 74.19 316 ARG A C 1
ATOM 2528 O O . ARG A 1 316 ? -14.527 1.589 23.044 1.00 74.19 316 ARG A O 1
ATOM 2535 N N . LYS A 1 317 ? -15.234 3.532 22.145 1.00 84.12 317 LYS A N 1
ATOM 2536 C CA . LYS A 1 317 ? -15.818 2.927 20.940 1.00 84.12 317 LYS A CA 1
ATOM 2537 C C . LYS A 1 317 ? -14.707 2.344 20.073 1.00 84.12 317 LYS A C 1
ATOM 2539 O O . LYS A 1 317 ? -13.831 3.077 19.619 1.00 84.12 317 LYS A O 1
ATOM 2544 N N . ARG A 1 318 ? -14.757 1.041 19.817 1.00 91.94 318 ARG A N 1
ATOM 2545 C CA . ARG A 1 318 ? -13.842 0.348 18.904 1.00 91.94 318 ARG A CA 1
ATOM 2546 C C . ARG A 1 318 ? -14.613 -0.165 17.700 1.00 91.94 318 ARG A C 1
ATOM 2548 O O . ARG A 1 318 ? -15.747 -0.609 17.846 1.00 91.94 318 ARG A O 1
ATOM 2555 N N . LEU A 1 319 ? -14.006 -0.095 16.526 1.00 93.50 319 LEU A N 1
ATOM 2556 C CA . LEU A 1 319 ? -14.547 -0.687 15.310 1.00 93.50 319 LEU A CA 1
ATOM 2557 C C . LEU A 1 319 ? -14.307 -2.190 15.372 1.00 93.50 319 LEU A C 1
ATOM 2559 O O . LEU A 1 319 ? -13.149 -2.586 15.459 1.00 93.50 319 LEU A O 1
ATOM 2563 N N . ARG A 1 320 ? -15.367 -2.997 15.360 1.00 93.19 320 ARG A N 1
ATOM 2564 C CA . ARG A 1 320 ? -15.309 -4.449 15.180 1.00 93.19 320 ARG A CA 1
ATOM 2565 C C . ARG A 1 320 ? -15.595 -4.811 13.733 1.00 93.19 320 ARG A C 1
ATOM 2567 O O . ARG A 1 320 ? -16.459 -4.187 13.120 1.00 93.19 320 ARG A O 1
ATOM 2574 N N . VAL A 1 321 ? -14.868 -5.799 13.225 1.00 91.75 321 VAL A N 1
ATOM 2575 C CA . VAL A 1 321 ? -15.009 -6.307 11.857 1.00 91.75 321 VAL A CA 1
ATOM 2576 C C . VAL A 1 321 ? -14.893 -7.823 11.868 1.00 91.75 321 VAL A C 1
ATOM 2578 O O . VAL A 1 321 ? -13.975 -8.369 12.485 1.00 91.75 321 VAL A O 1
ATOM 2581 N N . GLU A 1 322 ? -15.808 -8.473 11.164 1.00 88.75 322 GLU A N 1
ATOM 2582 C CA . GLU A 1 322 ? -15.831 -9.907 10.902 1.00 88.75 322 GLU A CA 1
ATOM 2583 C C . GLU A 1 322 ? -15.658 -10.121 9.396 1.00 88.75 322 GLU A C 1
ATOM 2585 O O . GLU A 1 322 ? -16.390 -9.552 8.581 1.00 88.75 322 GLU A O 1
ATOM 2590 N N . MET A 1 323 ? -14.642 -10.901 9.025 1.00 84.31 323 MET A N 1
ATOM 2591 C CA . MET A 1 323 ? -14.346 -11.202 7.625 1.00 84.31 323 MET A CA 1
ATOM 2592 C C . MET A 1 323 ? -15.341 -12.217 7.083 1.00 84.31 323 MET A C 1
ATOM 2594 O O . MET A 1 323 ? -15.802 -13.094 7.813 1.00 84.31 323 MET A O 1
ATOM 2598 N N . ASN A 1 324 ? -15.630 -12.135 5.787 1.00 78.69 324 ASN A N 1
ATOM 2599 C CA . ASN A 1 324 ? -16.441 -13.153 5.140 1.00 78.69 324 ASN A CA 1
ATOM 2600 C C . ASN A 1 324 ? -15.712 -14.515 5.188 1.00 78.69 324 ASN A C 1
ATOM 2602 O O . ASN A 1 324 ? -14.522 -14.640 4.884 1.00 78.69 324 ASN A O 1
ATOM 2606 N N . THR A 1 325 ? -16.414 -15.562 5.613 1.00 54.41 325 THR A N 1
ATOM 2607 C CA . THR A 1 325 ? -15.834 -16.894 5.825 1.00 54.41 325 THR A CA 1
ATOM 2608 C C . THR A 1 325 ? -15.360 -17.526 4.510 1.00 54.41 325 THR A C 1
ATOM 2610 O O . THR A 1 325 ? -14.421 -18.310 4.527 1.00 54.41 325 THR A O 1
ATOM 2613 N N . ILE A 1 326 ? -15.910 -17.138 3.351 1.00 48.28 326 ILE A N 1
ATOM 2614 C CA . ILE A 1 326 ? -15.492 -17.671 2.037 1.00 48.28 326 ILE A CA 1
ATOM 2615 C C . ILE A 1 326 ? -14.095 -17.171 1.627 1.00 48.28 326 ILE A C 1
ATOM 2617 O O . ILE A 1 326 ? -13.298 -17.939 1.086 1.00 48.28 326 ILE A O 1
ATOM 2621 N N . SER A 1 327 ? -13.759 -15.909 1.907 1.00 45.00 327 SER A N 1
ATOM 2622 C CA . SER A 1 327 ? -12.408 -15.376 1.673 1.00 45.00 327 SER A CA 1
ATOM 2623 C C . SER A 1 327 ? -11.406 -15.925 2.694 1.00 45.00 327 SER A C 1
ATOM 2625 O O . SER A 1 327 ? -10.257 -16.191 2.346 1.00 45.00 327 SER A O 1
ATOM 2627 N N . THR A 1 328 ? -11.864 -16.191 3.920 1.00 39.56 328 THR A N 1
ATOM 2628 C CA . THR A 1 328 ? -11.049 -16.771 4.997 1.00 39.56 328 THR A CA 1
ATOM 2629 C C . THR A 1 328 ? -10.753 -18.260 4.757 1.00 39.56 328 THR A C 1
ATOM 2631 O O . THR A 1 328 ? -9.612 -18.682 4.907 1.00 39.56 328 THR A O 1
ATOM 2634 N N . ILE A 1 329 ? -11.733 -19.050 4.297 1.00 38.25 329 ILE A N 1
ATOM 2635 C CA . ILE A 1 329 ? -11.555 -20.467 3.935 1.00 38.25 329 ILE A CA 1
ATOM 2636 C C . ILE A 1 329 ? -10.672 -20.610 2.688 1.00 38.25 329 ILE A C 1
ATOM 2638 O O . ILE A 1 329 ? -9.814 -21.481 2.682 1.00 38.25 329 ILE A O 1
ATOM 2642 N N . ARG A 1 330 ? -10.789 -19.746 1.663 1.00 43.69 330 ARG A N 1
ATOM 2643 C CA . ARG A 1 330 ? -9.857 -19.776 0.514 1.00 43.69 330 ARG A CA 1
ATOM 2644 C C . ARG A 1 330 ? -8.419 -19.418 0.918 1.00 43.69 330 ARG A C 1
ATOM 2646 O O . ARG A 1 330 ? -7.492 -20.085 0.467 1.00 43.69 330 ARG A O 1
ATOM 2653 N N . ALA A 1 331 ? -8.231 -18.435 1.803 1.00 40.81 331 ALA A N 1
ATOM 2654 C CA . ALA A 1 331 ? -6.909 -18.068 2.319 1.00 40.81 331 ALA A CA 1
ATOM 2655 C C . ALA A 1 331 ? -6.287 -19.152 3.227 1.00 40.81 331 ALA A C 1
ATOM 2657 O O . ALA A 1 331 ? -5.069 -19.326 3.221 1.00 40.81 331 ALA A O 1
ATOM 2658 N N . LEU A 1 332 ? -7.111 -19.889 3.985 1.00 36.00 332 LEU A N 1
ATOM 2659 C CA . LEU A 1 332 ? -6.682 -21.003 4.841 1.00 36.00 332 LEU A CA 1
ATOM 2660 C C . LEU A 1 332 ? -6.427 -22.292 4.040 1.00 36.00 332 LEU A C 1
ATOM 2662 O O . LEU A 1 332 ? -5.366 -22.891 4.193 1.00 36.00 332 LEU A O 1
ATOM 2666 N N . ALA A 1 333 ? -7.315 -22.657 3.110 1.00 38.59 333 ALA A N 1
ATOM 2667 C CA . ALA A 1 333 ? -7.156 -23.833 2.249 1.00 38.59 333 ALA A CA 1
ATOM 2668 C C . ALA A 1 333 ? -5.918 -23.732 1.335 1.00 38.59 333 ALA A C 1
ATOM 2670 O O . ALA A 1 333 ? -5.296 -24.735 1.009 1.00 38.59 333 ALA A O 1
ATOM 2671 N N . GLN A 1 334 ? -5.499 -22.521 0.956 1.00 41.25 334 GLN A N 1
ATOM 2672 C CA . GLN A 1 334 ? -4.267 -22.299 0.185 1.00 41.25 334 GLN A CA 1
ATOM 2673 C C . GLN A 1 334 ? -2.999 -22.157 1.045 1.00 41.25 334 GLN A C 1
ATOM 2675 O O . GLN A 1 334 ? -1.897 -22.062 0.493 1.00 41.25 334 GLN A O 1
ATOM 2680 N N . GLN A 1 335 ? -3.128 -22.112 2.375 1.00 38.84 335 GLN A N 1
ATOM 2681 C CA . GLN A 1 335 ? -1.994 -22.163 3.301 1.00 38.84 335 GLN A CA 1
ATOM 2682 C C . GLN A 1 335 ? -1.592 -23.606 3.635 1.00 38.84 335 GLN A C 1
ATOM 2684 O O . GLN A 1 335 ? -0.400 -23.866 3.782 1.00 38.84 335 GLN A O 1
ATOM 2689 N N . GLU A 1 336 ? -2.544 -24.542 3.679 1.00 35.50 336 GLU A N 1
ATOM 2690 C CA . GLU A 1 336 ? -2.274 -25.960 3.976 1.00 35.50 336 GLU A CA 1
ATOM 2691 C C . GLU A 1 336 ? -1.634 -26.720 2.797 1.00 35.50 336 GLU A C 1
ATOM 2693 O O . GLU A 1 336 ? -0.818 -27.611 3.007 1.00 35.50 336 GLU A O 1
ATOM 2698 N N . PHE A 1 337 ? -1.867 -26.301 1.548 1.00 35.34 337 PHE A N 1
ATOM 2699 C CA . PHE A 1 337 ? -1.296 -26.957 0.356 1.00 35.34 337 PHE A CA 1
ATOM 2700 C C . PHE A 1 337 ? 0.153 -26.562 0.002 1.00 35.34 337 PHE A C 1
ATOM 2702 O O . PHE A 1 337 ? 0.701 -27.054 -0.981 1.00 35.34 337 PHE A O 1
ATOM 2709 N N . SER A 1 338 ? 0.808 -25.699 0.788 1.00 31.88 338 SER A N 1
ATOM 2710 C CA . SER A 1 338 ? 2.214 -25.311 0.561 1.00 31.88 338 SER A CA 1
ATOM 2711 C C . SER A 1 338 ? 3.228 -26.138 1.373 1.00 31.88 338 SER A C 1
ATOM 2713 O O . SER A 1 338 ? 4.409 -25.788 1.374 1.00 31.88 338 SER A O 1
ATOM 2715 N N . PHE A 1 339 ? 2.791 -27.212 2.046 1.00 38.62 339 PHE A N 1
ATOM 2716 C CA . PHE A 1 339 ? 3.637 -28.091 2.870 1.00 38.62 339 PHE A CA 1
ATOM 2717 C C . PHE A 1 339 ? 3.965 -29.462 2.250 1.00 38.62 339 PHE A C 1
ATOM 2719 O O . PHE A 1 339 ? 4.533 -30.308 2.933 1.00 38.62 339 PHE A O 1
ATOM 2726 N N . MET A 1 340 ? 3.694 -29.691 0.961 1.00 30.34 340 MET A N 1
ATOM 2727 C CA . MET A 1 340 ? 4.259 -30.855 0.266 1.00 30.34 340 MET A CA 1
ATOM 2728 C C . MET A 1 340 ? 5.562 -30.478 -0.445 1.00 30.34 340 MET A C 1
ATOM 2730 O O . MET A 1 340 ? 5.568 -29.853 -1.505 1.00 30.34 340 MET A O 1
ATOM 2734 N N . ASP A 1 341 ? 6.671 -30.841 0.196 1.00 33.06 341 ASP A N 1
ATOM 2735 C CA . ASP A 1 341 ? 8.022 -30.832 -0.359 1.00 33.06 341 ASP A CA 1
ATOM 2736 C C . ASP A 1 341 ? 8.137 -31.895 -1.475 1.00 33.06 341 ASP A C 1
ATOM 2738 O O . ASP A 1 341 ? 7.857 -33.068 -1.221 1.00 33.06 341 ASP A O 1
ATOM 2742 N N . PRO A 1 342 ? 8.547 -31.550 -2.711 1.00 37.84 342 PRO A N 1
ATOM 2743 C CA . PRO A 1 342 ? 8.804 -32.522 -3.766 1.00 37.84 342 PRO A CA 1
ATOM 2744 C C . PRO A 1 342 ? 10.225 -33.100 -3.645 1.00 37.84 342 PRO A C 1
ATOM 2746 O O . PRO A 1 342 ? 10.999 -33.060 -4.602 1.00 37.84 342 PRO A O 1
ATOM 2749 N N . SER A 1 343 ? 10.594 -33.619 -2.471 1.00 40.12 343 SER A N 1
ATOM 2750 C CA . SER A 1 343 ? 11.886 -34.285 -2.277 1.00 40.12 343 SER A CA 1
ATOM 2751 C C . SER A 1 343 ? 11.831 -35.442 -1.274 1.00 40.12 343 SER A C 1
ATOM 2753 O O . SER A 1 343 ? 12.370 -35.387 -0.178 1.00 40.12 343 SER A O 1
ATOM 2755 N N . SER A 1 344 ? 11.200 -36.550 -1.665 1.00 36.84 344 SER A N 1
ATOM 2756 C CA . SER A 1 344 ? 11.639 -37.889 -1.232 1.00 36.84 344 SER A CA 1
ATOM 2757 C C . SER A 1 344 ? 10.963 -38.983 -2.059 1.00 36.84 344 SER A C 1
ATOM 2759 O O . SER A 1 344 ? 9.826 -39.361 -1.811 1.00 36.84 344 SER A O 1
ATOM 2761 N N . ASN A 1 345 ? 11.672 -39.479 -3.074 1.00 33.19 345 ASN A N 1
ATOM 2762 C CA . ASN A 1 345 ? 11.706 -40.908 -3.395 1.00 33.19 345 ASN A CA 1
ATOM 2763 C C . ASN A 1 345 ? 12.814 -41.175 -4.424 1.00 33.19 345 ASN A C 1
ATOM 2765 O O . ASN A 1 345 ? 12.552 -41.458 -5.585 1.00 33.19 345 ASN A O 1
ATOM 2769 N N . ASP A 1 346 ? 14.060 -41.079 -3.961 1.00 38.25 346 ASP A N 1
ATOM 2770 C CA . ASP A 1 346 ? 15.154 -41.907 -4.469 1.00 38.25 346 ASP A CA 1
ATOM 2771 C C . ASP A 1 346 ? 15.552 -42.838 -3.324 1.00 38.25 346 ASP A C 1
ATOM 2773 O O . ASP A 1 346 ? 16.388 -42.488 -2.495 1.00 38.25 346 ASP A O 1
ATOM 2777 N N . LEU A 1 347 ? 14.914 -44.004 -3.247 1.00 31.98 347 LEU A N 1
ATOM 2778 C CA . LEU A 1 347 ? 15.436 -45.165 -2.532 1.00 31.98 347 LEU A CA 1
ATOM 2779 C C . LEU A 1 347 ? 15.012 -46.417 -3.305 1.00 31.98 347 LEU A C 1
ATOM 2781 O O . LEU A 1 347 ? 13.881 -46.888 -3.194 1.00 31.98 347 LEU A O 1
ATOM 2785 N N . GLU A 1 348 ? 15.937 -46.945 -4.107 1.00 33.78 348 GLU A N 1
ATOM 2786 C CA . GLU A 1 348 ? 15.856 -48.322 -4.585 1.00 33.78 348 GLU A CA 1
ATOM 2787 C C . GLU A 1 348 ? 15.859 -49.288 -3.388 1.00 33.78 348 GLU A C 1
ATOM 2789 O O . GLU A 1 348 ? 16.656 -49.110 -2.457 1.00 33.78 348 GLU A O 1
ATOM 2794 N N . PRO A 1 349 ? 15.030 -50.345 -3.386 1.00 35.38 349 PRO A N 1
ATOM 2795 C CA . PRO A 1 349 ? 15.115 -51.361 -2.357 1.00 35.38 349 PRO A CA 1
ATOM 2796 C C . PRO A 1 349 ? 16.265 -52.324 -2.670 1.00 35.38 349 PRO A C 1
ATOM 2798 O O . PRO A 1 349 ? 16.152 -53.223 -3.503 1.00 35.38 349 PRO A O 1
ATOM 2801 N N . VAL A 1 350 ? 17.359 -52.190 -1.918 1.00 35.94 350 VAL A N 1
ATOM 2802 C CA . VAL A 1 350 ? 18.297 -53.292 -1.680 1.00 35.94 350 VAL A CA 1
ATOM 2803 C C . VAL A 1 350 ? 17.522 -54.412 -0.987 1.00 35.94 350 VAL A C 1
ATOM 2805 O O . VAL A 1 350 ? 17.234 -54.343 0.205 1.00 35.94 350 VAL A O 1
ATOM 2808 N N . THR A 1 351 ? 17.195 -55.465 -1.730 1.00 35.16 351 THR A N 1
ATOM 2809 C CA . THR A 1 351 ? 16.830 -56.763 -1.158 1.00 35.16 351 THR A CA 1
ATOM 2810 C C . THR A 1 351 ? 17.756 -57.818 -1.735 1.00 35.16 351 THR A C 1
ATOM 2812 O O . THR A 1 351 ? 17.650 -58.230 -2.885 1.00 35.16 351 THR A O 1
ATOM 2815 N N . GLY A 1 352 ? 18.716 -58.235 -0.910 1.00 30.56 352 GLY A N 1
ATOM 2816 C CA . GLY A 1 352 ? 19.423 -59.483 -1.118 1.00 30.56 352 GLY A CA 1
ATOM 2817 C C . GLY A 1 352 ? 18.498 -60.647 -0.776 1.00 30.56 352 GLY A C 1
ATOM 2818 O O . GLY A 1 352 ? 18.005 -60.736 0.347 1.00 30.56 352 GLY A O 1
ATOM 2819 N N . GLN A 1 353 ? 18.315 -61.562 -1.722 1.00 32.59 353 GLN A N 1
ATOM 2820 C CA . GLN A 1 353 ? 17.994 -62.952 -1.430 1.00 32.59 353 GLN A CA 1
ATOM 2821 C C . GLN A 1 353 ? 18.977 -63.844 -2.188 1.00 32.59 353 GLN A C 1
ATOM 2823 O O . GLN A 1 353 ? 19.081 -63.814 -3.410 1.00 32.59 353 GLN A O 1
ATOM 2828 N N . LEU A 1 354 ? 19.744 -64.593 -1.399 1.00 30.92 354 LEU A N 1
ATOM 2829 C CA . LEU A 1 354 ? 20.503 -65.768 -1.804 1.00 30.92 354 LEU A CA 1
ATOM 2830 C C . LEU A 1 354 ? 19.568 -66.980 -1.924 1.00 30.92 354 LEU A C 1
ATOM 2832 O O . LEU A 1 354 ? 18.534 -67.027 -1.259 1.00 30.92 354 LEU A O 1
ATOM 2836 N N . THR A 1 355 ? 20.079 -67.993 -2.636 1.00 31.41 355 THR A N 1
ATOM 2837 C CA . THR A 1 355 ? 19.596 -69.379 -2.858 1.00 31.41 355 THR A CA 1
ATOM 2838 C C . THR A 1 355 ? 18.647 -69.547 -4.049 1.00 31.41 355 THR A C 1
ATOM 2840 O O . THR A 1 355 ? 17.761 -68.728 -4.234 1.00 31.41 355 THR A O 1
ATOM 2843 N N . ALA A 1 356 ? 18.722 -70.571 -4.903 1.00 29.48 356 ALA A N 1
ATOM 2844 C CA . ALA A 1 356 ? 19.689 -71.618 -5.266 1.00 29.48 356 ALA A CA 1
ATOM 2845 C C . ALA A 1 356 ? 19.067 -72.367 -6.481 1.00 29.48 356 ALA A C 1
ATOM 2847 O O . ALA A 1 356 ? 17.852 -72.299 -6.640 1.00 29.48 356 ALA A O 1
ATOM 2848 N N . GLU A 1 357 ? 19.880 -73.120 -7.243 1.00 27.70 357 GLU A N 1
ATOM 2849 C CA . GLU A 1 357 ? 19.475 -74.202 -8.184 1.00 27.70 357 GLU A CA 1
ATOM 2850 C C . GLU A 1 357 ? 18.765 -73.783 -9.495 1.00 27.70 357 GLU A C 1
ATOM 2852 O O . GLU A 1 357 ? 17.953 -72.874 -9.518 1.00 27.70 357 GLU A O 1
ATOM 2857 N N . ALA A 1 358 ? 18.952 -74.406 -10.661 1.00 31.64 358 ALA A N 1
ATOM 2858 C CA . ALA A 1 358 ? 19.863 -75.425 -11.174 1.00 31.64 358 ALA A CA 1
ATOM 2859 C C . ALA A 1 358 ? 19.667 -75.492 -12.713 1.00 31.64 358 ALA A C 1
ATOM 2861 O O . ALA A 1 358 ? 18.581 -75.171 -13.200 1.00 31.64 358 ALA A O 1
ATOM 2862 N N . ILE A 1 359 ? 20.685 -76.034 -13.401 1.00 34.97 359 ILE A N 1
ATOM 2863 C CA . ILE A 1 359 ? 20.791 -76.412 -14.833 1.00 34.97 359 ILE A CA 1
ATOM 2864 C C . ILE A 1 359 ? 21.281 -75.311 -15.777 1.00 34.97 359 ILE A C 1
ATOM 2866 O O . ILE A 1 359 ? 20.536 -74.349 -16.058 1.00 34.97 359 ILE A O 1
#

Foldseek 3Di:
DDDDDDDDDDDDDDDDDPVVVLVVVVVVVVVVDDDDDDDDDDDDDDDPPVVVVVVPDDPQDDDLPQFQAADDDDPQKFKAFLQVLQKQQAADDDPPDDWDFAAPVGWAWMDGPDDKTKTKGFTRHHLVLVLLLRLLSNQRRVPDGAFDKGWDDLQVSCVVLVHDPDPVSVVVSVVSLVRQQPMKMKIADPSVPPPPDRIDIDGQKHWDFDAPPVRHGDHITIMTGHSVRSSSNPPLGMFMDRSVLLSVQDHSLLNSVLSNVRSDLFKDKAALVSSCRRNVPPDPDSVVSVVVVVVSVVRCVSSQQWVDWDWDPDPRTIIITHGRVVRSCVRVVVSVVVPDDPDDDPDDDPDDDDDDDDD

Nearest PDB structures (foldseek):
  5tbf-assembly1_B  TM=6.726E-01  e=1.969E-08  Vibrio cholerae
  5ubf-assembly1_B  TM=6.150E-01  e=1.170E-08  Vibrio cholerae
  5tbf-assembly1_A  TM=6.066E-01  e=2.341E-08  Vibrio cholerae
  8is2-assembly1_B  TM=3.034E-01  e=2.230E+00  uncultured actinomycete
  6o7t-assembly1_a  TM=1.122E-01  e=5.954E+00  Saccharomyces cerevisiae

pLDDT: mean 73.05, std 25.26, range [23.77, 97.75]